Protein AF-G8YLH4-F1 (afdb_monomer_lite)

Foldseek 3Di:
DDPPPPPPPPPDDDPPPPPPPPPPPPPDPPDDDDDPDDDDDDPDDDPVVVVVVVVVVVVVVVVVVVVVVVVVVVVVVVVVVVVVVVVVVVVVVVVVVVVVVVVVVVVVVVVVVVVVVVVVVVVLLVVLPDPQDQQALLNQQCVVCVPPDHPVVSVVVVVVDDPVVSVVSRVVSVVLRVVLPVLQDDADDADDALLRQQCVVPPDPPVDDPVVSVVVSVVVVVPDDPVVSVVSHDDPVSRVVSVVSNVVNSVSSSVSCVVCVVSD

pLDDT: mean 86.16, std 19.49, range [37.03, 98.5]

Sequence (264 aa):
MLINRVINRVALPSPMVSVRFLSVSRQSLLGGSQLLAAVARGSKQSAADKKKAEEAKKKLKKLHSKLSKEKSALSQLKKKYAEASKKEKQKIKQLETKEKQKLLDAKKKAKQQESIAKKKEQELIKKATKPFRRLSAYNLFVKERLGDGGLADAASSWNALSTDEKNGYQQKADAFNAKALEIVTPKPKAPPSSYAKFIKEMYVNDGREFKDINKDLAAKWKVMSSDEKSKYEPSSAQRDEYKAKLKAWTDSRIKAFREHKDLF

Structure (mmCIF, N/CA/C/O backbone):
data_AF-G8YLH4-F1
#
_entry.id   AF-G8YLH4-F1
#
loop_
_atom_site.group_PDB
_atom_site.id
_atom_site.type_symbol
_atom_site.label_atom_id
_atom_site.label_alt_id
_atom_site.label_comp_id
_atom_site.label_asym_id
_atom_site.label_entity_id
_atom_site.label_seq_id
_atom_site.pdbx_PDB_ins_code
_atom_site.Cartn_x
_atom_site.Cartn_y
_atom_site.Cartn_z
_atom_site.occupancy
_atom_site.B_iso_or_equiv
_atom_site.auth_seq_id
_atom_site.auth_comp_id
_atom_site.auth_asym_id
_atom_site.auth_atom_id
_atom_site.pdbx_PDB_model_num
ATOM 1 N N . MET A 1 1 ? -5.976 -15.582 0.334 1.00 43.41 1 MET A N 1
ATOM 2 C CA . MET A 1 1 ? -7.109 -16.242 1.011 1.00 43.41 1 MET A CA 1
ATOM 3 C C . MET A 1 1 ? -8.040 -15.170 1.564 1.00 43.41 1 MET A C 1
ATOM 5 O O . MET A 1 1 ? -7.642 -14.443 2.460 1.00 43.41 1 MET A O 1
ATOM 9 N N . LEU A 1 2 ? -9.208 -14.978 0.944 1.00 39.62 2 LEU A N 1
ATOM 10 C CA . LEU A 1 2 ? -10.231 -14.013 1.366 1.00 39.62 2 LEU A CA 1
ATOM 11 C C . LEU A 1 2 ? -11.171 -14.729 2.335 1.00 39.62 2 LEU A C 1
ATOM 13 O O . LEU A 1 2 ? -11.994 -15.535 1.914 1.00 39.62 2 LEU A O 1
ATOM 17 N N . ILE A 1 3 ? -11.015 -14.472 3.631 1.00 50.56 3 ILE A N 1
ATOM 18 C CA . ILE A 1 3 ? -11.942 -14.981 4.639 1.00 50.56 3 ILE A CA 1
ATOM 19 C C . ILE A 1 3 ? -13.139 -14.027 4.657 1.00 50.56 3 ILE A C 1
ATOM 21 O O . ILE A 1 3 ? -13.113 -12.986 5.314 1.00 50.56 3 ILE A O 1
ATOM 25 N N . ASN A 1 4 ? -14.177 -14.385 3.900 1.00 43.19 4 ASN A N 1
ATOM 26 C CA . ASN A 1 4 ? -15.517 -13.821 4.030 1.00 43.19 4 ASN A CA 1
ATOM 27 C C . ASN A 1 4 ? -16.040 -14.140 5.436 1.00 43.19 4 ASN A C 1
ATOM 29 O O . ASN A 1 4 ? -16.616 -15.199 5.677 1.00 43.19 4 ASN A O 1
ATOM 33 N N . ARG A 1 5 ? -15.827 -13.231 6.393 1.00 55.28 5 ARG A N 1
ATOM 34 C CA . ARG A 1 5 ? -16.530 -13.282 7.677 1.00 55.28 5 ARG A CA 1
ATOM 35 C C . ARG A 1 5 ? -17.950 -12.779 7.465 1.00 55.28 5 ARG A C 1
ATOM 37 O O . ARG A 1 5 ? -18.225 -11.585 7.543 1.00 55.28 5 ARG A O 1
ATOM 44 N N . VAL A 1 6 ? -18.832 -13.733 7.189 1.00 54.09 6 VAL A N 1
ATOM 45 C CA . VAL A 1 6 ? -20.282 -13.616 7.328 1.00 54.09 6 VAL A CA 1
ATOM 46 C C . VAL A 1 6 ? -20.571 -13.213 8.773 1.00 54.09 6 VAL A C 1
ATOM 48 O O . VAL A 1 6 ? -20.445 -14.009 9.702 1.00 54.09 6 VAL A O 1
ATOM 51 N N . ILE A 1 7 ? -20.900 -11.939 8.980 1.00 49.44 7 ILE A N 1
ATOM 52 C CA . ILE A 1 7 ? -21.408 -11.449 10.258 1.00 49.44 7 ILE A CA 1
ATOM 53 C C . ILE A 1 7 ? -2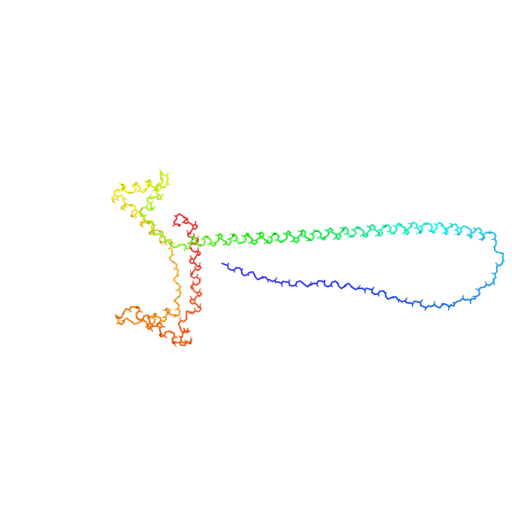2.883 -11.840 10.296 1.00 49.44 7 ILE A C 1
ATOM 55 O O . ILE A 1 7 ? -23.749 -11.080 9.864 1.00 49.44 7 ILE A O 1
ATOM 59 N N . ASN A 1 8 ? -23.160 -13.042 10.802 1.00 44.75 8 ASN A N 1
ATOM 60 C CA . ASN A 1 8 ? -24.494 -13.412 11.254 1.00 44.75 8 ASN A CA 1
ATOM 61 C C . ASN A 1 8 ? -24.874 -12.466 12.398 1.00 44.75 8 ASN A C 1
ATOM 63 O O . ASN A 1 8 ? -24.481 -12.653 13.550 1.00 44.75 8 ASN A O 1
ATOM 67 N N . ARG A 1 9 ? -25.617 -11.404 12.068 1.00 45.19 9 ARG A N 1
ATOM 68 C CA . ARG A 1 9 ? -26.359 -10.617 13.050 1.00 45.19 9 ARG A CA 1
ATOM 69 C C . ARG A 1 9 ? -27.496 -11.494 13.559 1.00 45.19 9 ARG A C 1
ATOM 71 O O . ARG A 1 9 ? -28.598 -11.461 13.027 1.00 45.19 9 ARG A O 1
ATOM 78 N N . VAL A 1 10 ? -27.208 -12.283 14.587 1.00 51.47 10 VAL A N 1
ATOM 79 C CA . VAL A 1 10 ? -28.242 -12.888 15.423 1.00 51.47 10 VAL A CA 1
ATOM 80 C C . VAL A 1 10 ? -28.950 -11.730 16.120 1.00 51.47 10 VAL A C 1
ATOM 82 O O . VAL A 1 10 ? -28.419 -11.123 17.050 1.00 51.47 10 VAL A O 1
ATOM 85 N N . ALA A 1 11 ? -30.112 -11.355 15.589 1.00 51.72 11 ALA A N 1
ATOM 86 C CA . ALA A 1 11 ? -31.035 -10.449 16.243 1.00 51.72 11 ALA A CA 1
ATOM 87 C C . ALA A 1 11 ? -31.534 -11.151 17.509 1.00 51.72 11 ALA A C 1
ATOM 89 O O . ALA A 1 11 ? -32.394 -12.025 17.451 1.00 51.72 11 ALA A O 1
ATOM 90 N N . LEU A 1 12 ? -30.930 -10.818 18.648 1.00 53.44 12 LEU A N 1
ATOM 91 C CA . LEU A 1 12 ? -31.438 -11.252 19.940 1.00 53.44 12 LEU A CA 1
ATOM 92 C C . LEU A 1 12 ? -32.805 -10.584 20.157 1.00 53.44 12 LEU A C 1
ATOM 94 O O . LEU A 1 12 ? -32.889 -9.355 20.062 1.00 53.44 12 LEU A O 1
ATOM 98 N N . PRO A 1 13 ? -33.871 -11.353 20.429 1.00 52.72 13 PRO A N 1
ATOM 99 C CA . PRO A 1 13 ? -35.160 -10.783 20.774 1.00 52.72 13 PRO A CA 1
ATOM 100 C C . PRO A 1 13 ? -35.029 -10.039 22.104 1.00 52.72 13 PRO A C 1
ATOM 102 O O . PRO A 1 13 ? -34.604 -10.598 23.116 1.00 52.72 13 PRO A O 1
ATOM 105 N N . SER A 1 14 ? -35.382 -8.756 22.090 1.00 54.72 14 SER A N 1
ATOM 106 C CA . SER A 1 14 ? -35.525 -7.945 23.293 1.00 54.72 14 SER A CA 1
ATOM 107 C C . SER A 1 14 ? -36.476 -8.646 24.268 1.00 54.72 14 SER A C 1
ATOM 109 O O . SER A 1 14 ? -37.623 -8.907 23.890 1.00 54.72 14 SER A O 1
ATOM 111 N N . PRO A 1 15 ? -36.077 -8.919 25.522 1.00 53.31 15 PRO A N 1
ATOM 112 C CA . PRO A 1 15 ? -37.034 -9.321 26.533 1.00 53.31 15 PRO A CA 1
ATOM 113 C C . PRO A 1 15 ? -37.903 -8.101 26.849 1.00 53.31 15 PRO A C 1
ATOM 115 O O . PRO A 1 15 ? -37.514 -7.214 27.610 1.00 53.31 15 PRO A O 1
ATOM 118 N N . MET A 1 16 ? -39.088 -8.033 26.236 1.00 50.38 16 MET A N 1
ATOM 119 C CA . MET A 1 16 ? -40.172 -7.201 26.744 1.00 50.38 16 MET A CA 1
ATOM 120 C C . MET A 1 16 ? -40.561 -7.766 28.108 1.00 50.38 16 MET A C 1
ATOM 122 O O . MET A 1 16 ? -41.407 -8.651 28.220 1.00 50.38 16 MET A O 1
ATOM 126 N N . VAL A 1 17 ? -39.919 -7.267 29.162 1.00 49.25 17 VAL A N 1
ATOM 127 C CA . VAL A 1 17 ? -40.407 -7.437 30.526 1.00 49.25 17 VAL A CA 1
ATOM 128 C C . VAL A 1 17 ? -41.679 -6.606 30.615 1.00 49.25 17 VAL A C 1
ATOM 130 O O . VAL A 1 17 ? -41.666 -5.415 30.918 1.00 49.25 17 VAL A O 1
ATOM 133 N N . SER A 1 18 ? -42.787 -7.245 30.249 1.00 47.25 18 SER A N 1
ATOM 134 C CA . SER A 1 18 ? -44.132 -6.743 30.452 1.00 47.25 18 SER A CA 1
ATOM 135 C C . SER A 1 18 ? -44.345 -6.663 31.961 1.00 47.25 18 SER A C 1
ATOM 137 O O . SER A 1 18 ? -44.669 -7.650 32.622 1.00 47.25 18 SER A O 1
ATOM 139 N N . VAL A 1 19 ? -44.076 -5.487 32.531 1.00 49.09 19 VAL A N 1
ATOM 140 C CA . VAL A 1 19 ? -44.476 -5.150 33.895 1.00 49.09 19 VAL A CA 1
ATOM 141 C C . VAL A 1 19 ? -45.998 -5.094 33.872 1.00 49.09 19 VAL A C 1
ATOM 143 O O . VAL A 1 19 ? -46.597 -4.054 33.606 1.00 49.09 19 VAL A O 1
ATOM 146 N N . ARG A 1 20 ? -46.634 -6.249 34.096 1.00 47.50 20 ARG A N 1
ATOM 147 C CA . ARG A 1 20 ? -48.049 -6.320 34.443 1.00 47.50 20 ARG A CA 1
ATOM 148 C C . ARG A 1 20 ? -48.207 -5.539 35.741 1.00 47.50 20 ARG A C 1
ATOM 150 O O . ARG A 1 20 ? -47.952 -6.056 36.826 1.00 47.50 20 ARG A O 1
ATOM 157 N N . PHE A 1 21 ? -48.596 -4.274 35.619 1.00 43.50 21 PHE A N 1
ATOM 158 C CA . PHE A 1 21 ? -49.241 -3.554 36.700 1.00 43.50 21 PHE A CA 1
ATOM 159 C C . PHE A 1 21 ? -50.476 -4.374 37.063 1.00 43.50 21 PHE A C 1
ATOM 161 O O . PHE A 1 21 ? -51.486 -4.345 36.361 1.00 43.50 21 PHE A O 1
ATOM 168 N N . LEU A 1 22 ? -50.375 -5.149 38.142 1.00 44.84 22 LEU A N 1
ATOM 169 C CA . LEU A 1 22 ? -51.539 -5.594 38.888 1.00 44.84 22 LEU A CA 1
ATOM 170 C C . LEU A 1 22 ? -52.217 -4.319 39.389 1.00 44.84 22 LEU A C 1
ATOM 172 O O . LEU A 1 22 ? -51.880 -3.768 40.435 1.00 44.84 22 LEU A O 1
ATOM 176 N N . SER A 1 23 ? -53.119 -3.815 38.551 1.00 47.31 23 SER A N 1
ATOM 177 C CA . SER A 1 23 ? -54.212 -2.936 38.919 1.00 47.31 23 SER A CA 1
ATOM 178 C C . SER A 1 23 ? -54.966 -3.642 40.040 1.00 47.31 23 SER A C 1
ATOM 180 O O . SER A 1 23 ? -55.822 -4.496 39.808 1.00 47.31 23 SER A O 1
ATOM 182 N N . VAL A 1 24 ? -54.574 -3.357 41.281 1.00 48.03 24 VAL A N 1
ATOM 183 C CA . VAL A 1 24 ? -55.391 -3.680 42.443 1.00 48.03 24 VAL A CA 1
ATOM 184 C C . VAL A 1 24 ? -56.575 -2.735 42.357 1.00 48.03 24 VAL A C 1
ATOM 186 O O . VAL A 1 24 ? -56.518 -1.576 42.769 1.00 48.03 24 VAL A O 1
ATOM 189 N N . SER A 1 25 ? -57.618 -3.247 41.712 1.00 49.03 25 SER A N 1
ATOM 190 C CA . SER A 1 25 ? -58.948 -2.674 41.673 1.00 49.03 25 SER A CA 1
ATOM 191 C C . SER A 1 25 ? -59.345 -2.289 43.097 1.00 49.03 25 SER A C 1
ATOM 193 O O . SER A 1 25 ? -59.435 -3.137 43.987 1.00 49.03 25 SER A O 1
ATOM 195 N N . ARG A 1 26 ? -59.532 -0.986 43.328 1.00 47.44 26 ARG A N 1
ATOM 196 C CA . ARG A 1 26 ? -60.207 -0.474 44.520 1.00 47.44 26 ARG A CA 1
ATOM 197 C C . ARG A 1 26 ? -61.665 -0.915 44.427 1.00 47.44 26 ARG A C 1
ATOM 199 O O . ARG A 1 26 ? -62.500 -0.175 43.920 1.00 47.44 26 ARG A O 1
ATOM 206 N N . GLN A 1 27 ? -61.970 -2.113 44.916 1.00 48.59 27 GLN A N 1
ATOM 207 C CA . GLN A 1 27 ? -63.337 -2.445 45.293 1.00 48.59 27 GLN A CA 1
ATOM 208 C C . GLN A 1 27 ? -63.722 -1.560 46.479 1.00 48.59 27 GLN A C 1
ATOM 210 O O . GLN A 1 27 ? -63.260 -1.730 47.607 1.00 48.59 27 GLN A O 1
ATOM 215 N N . SER A 1 28 ? -64.549 -0.564 46.180 1.00 49.75 28 SER A N 1
ATOM 216 C CA . SER A 1 28 ? -65.378 0.142 47.140 1.00 49.75 28 SER A CA 1
ATOM 217 C C . SER A 1 28 ? -66.351 -0.851 47.778 1.00 49.75 28 SER A C 1
ATOM 219 O O . SER A 1 28 ? -67.335 -1.243 47.154 1.00 49.75 28 SER A O 1
ATOM 221 N N . LEU A 1 29 ? -66.107 -1.240 49.027 1.00 44.66 29 LEU A N 1
ATOM 222 C CA . LEU A 1 29 ? -67.142 -1.829 49.874 1.00 44.66 29 LEU A CA 1
ATOM 223 C C . LEU A 1 29 ? -67.912 -0.692 50.549 1.00 44.66 29 LEU A C 1
ATOM 225 O O . LEU A 1 29 ? -67.633 -0.290 51.675 1.00 44.66 29 LEU A O 1
ATOM 229 N N . LEU A 1 30 ? -68.873 -0.160 49.796 1.00 47.94 30 LEU A N 1
ATOM 230 C CA . LEU A 1 30 ? -70.114 0.372 50.343 1.00 47.94 30 LEU A CA 1
ATOM 231 C C . LEU A 1 30 ? -70.949 -0.837 50.790 1.00 47.94 30 LEU A C 1
ATOM 233 O O . LEU A 1 30 ? -71.532 -1.535 49.970 1.00 47.94 30 LEU A O 1
ATOM 237 N N . GLY A 1 31 ? -70.967 -1.095 52.092 1.00 41.41 31 GLY A N 1
ATOM 238 C CA . GLY A 1 31 ? -71.942 -1.947 52.772 1.00 41.41 31 GLY A CA 1
ATOM 239 C C . GLY A 1 31 ? -72.118 -1.345 54.160 1.00 41.41 31 GLY A C 1
ATOM 240 O O . GLY A 1 31 ? -71.185 -1.352 54.954 1.00 41.41 31 GLY A O 1
ATOM 241 N N . GLY A 1 32 ? -73.171 -0.557 54.375 1.00 40.41 32 GLY A N 1
ATOM 242 C CA . GLY A 1 32 ? -74.394 -1.084 54.983 1.00 40.41 32 GLY A CA 1
ATOM 243 C C . GLY A 1 32 ? -74.123 -1.295 56.472 1.00 40.41 32 GLY A C 1
ATOM 244 O O . GLY A 1 32 ? -73.629 -2.336 56.873 1.00 40.41 32 GLY A O 1
ATOM 245 N N . SER A 1 33 ? -74.234 -0.270 57.321 1.00 50.06 33 SER A N 1
ATOM 246 C CA . SER A 1 33 ? -75.518 0.139 57.909 1.00 50.06 33 SER A CA 1
ATOM 247 C C . SER A 1 33 ? -76.473 -1.045 58.031 1.00 50.06 33 SER A C 1
ATOM 249 O O . SER A 1 33 ? -77.226 -1.309 57.101 1.00 50.06 33 SER A O 1
ATOM 251 N N . GLN A 1 34 ? -76.359 -1.785 59.134 1.00 44.84 34 GLN A N 1
ATOM 252 C CA . GLN A 1 34 ? -77.456 -2.381 59.901 1.00 44.84 34 GLN A CA 1
ATOM 253 C C . GLN A 1 34 ? -76.869 -3.352 60.929 1.00 44.84 34 GLN A C 1
ATOM 255 O O . GLN A 1 34 ? -76.286 -4.367 60.572 1.00 44.84 34 GLN A O 1
ATOM 260 N N . LEU A 1 35 ? -77.003 -3.003 62.209 1.00 41.50 35 LEU A N 1
ATOM 261 C CA . LEU A 1 35 ? -77.561 -3.864 63.261 1.00 41.50 35 LEU A CA 1
ATOM 262 C C . LEU A 1 35 ? -77.495 -3.096 64.586 1.00 41.50 35 LEU A C 1
ATOM 264 O O . LEU A 1 35 ? -76.664 -3.312 65.464 1.00 41.50 35 LEU A O 1
ATOM 268 N N . LEU A 1 36 ? -78.406 -2.129 64.666 1.00 41.22 36 LEU A N 1
ATOM 269 C CA . LEU A 1 36 ? -79.028 -1.682 65.901 1.00 41.22 36 LEU A CA 1
ATOM 270 C C . LEU A 1 36 ? -80.040 -2.772 66.264 1.00 41.22 36 LEU A C 1
ATOM 272 O O . LEU A 1 36 ? -81.004 -2.940 65.525 1.00 41.22 36 LEU A O 1
ATOM 276 N N . ALA A 1 37 ? -79.791 -3.526 67.333 1.00 40.88 37 ALA A N 1
ATOM 277 C CA . ALA A 1 37 ? -80.793 -4.056 68.265 1.00 40.88 37 ALA A CA 1
ATOM 278 C C . ALA A 1 37 ? -80.239 -5.257 69.041 1.00 40.88 37 ALA A C 1
ATOM 280 O O . ALA A 1 37 ? -79.573 -6.119 68.480 1.00 40.88 37 ALA A O 1
ATOM 281 N N . ALA A 1 38 ? -80.662 -5.327 70.307 1.00 37.03 38 ALA A N 1
ATOM 282 C CA . ALA A 1 38 ? -80.505 -6.436 71.246 1.00 37.03 38 ALA A CA 1
ATOM 283 C C . ALA A 1 38 ? -79.099 -6.492 71.899 1.00 37.03 38 ALA A C 1
ATOM 285 O O . ALA A 1 38 ? -78.083 -6.522 71.230 1.00 37.03 38 ALA A O 1
ATOM 286 N N . VAL A 1 39 ? -78.912 -6.484 73.219 1.00 43.69 39 VAL A N 1
ATOM 287 C CA . VAL A 1 39 ? -79.771 -6.922 74.317 1.00 43.69 39 VAL A CA 1
ATOM 288 C C . VAL A 1 39 ? -79.389 -6.131 75.572 1.00 43.69 39 VAL A C 1
ATOM 290 O O . VAL A 1 39 ? -78.261 -6.199 76.055 1.00 43.69 39 VAL A O 1
ATOM 293 N N . ALA A 1 40 ? -80.366 -5.419 76.131 1.00 45.59 40 ALA A N 1
ATOM 294 C CA . ALA A 1 40 ? -80.397 -5.074 77.541 1.00 45.59 40 ALA A CA 1
ATOM 295 C C . ALA A 1 40 ? -80.596 -6.365 78.347 1.00 45.59 40 ALA A C 1
ATOM 297 O O . ALA A 1 40 ? -81.604 -7.047 78.148 1.00 45.59 40 ALA A O 1
ATOM 298 N N . ARG A 1 41 ? -79.630 -6.717 79.204 1.00 37.59 41 ARG A N 1
ATOM 299 C CA . ARG A 1 41 ? -79.766 -7.605 80.378 1.00 37.59 41 ARG A CA 1
ATOM 300 C C . ARG A 1 41 ? -78.386 -7.809 81.019 1.00 37.59 41 ARG A C 1
ATOM 302 O O . ARG A 1 41 ? -77.436 -8.122 80.315 1.00 37.59 41 ARG A O 1
ATOM 309 N N . GLY A 1 42 ? -78.282 -7.664 82.343 1.00 40.00 42 GLY A N 1
ATOM 310 C CA . GLY A 1 42 ? -77.103 -8.123 83.096 1.00 40.00 42 GLY A CA 1
ATOM 311 C C . GLY A 1 42 ? -76.424 -7.098 84.005 1.00 40.00 42 GLY A C 1
ATOM 312 O O . GLY A 1 42 ? -75.202 -7.015 84.050 1.00 40.00 42 GLY A O 1
ATOM 313 N N . SER A 1 43 ? -77.202 -6.320 84.756 1.00 42.44 43 SER A N 1
ATOM 314 C CA . SER A 1 43 ? -76.731 -5.663 85.976 1.00 42.44 43 SER A CA 1
ATOM 315 C C . SER A 1 43 ? -76.215 -6.705 86.979 1.00 42.44 43 SER A C 1
ATOM 317 O O . SER A 1 43 ? -76.914 -7.683 87.241 1.00 42.44 43 SER A O 1
ATOM 319 N N . LYS A 1 44 ? -75.063 -6.413 87.600 1.00 44.56 44 LYS A N 1
ATOM 320 C CA . LYS A 1 44 ? -74.366 -7.179 88.658 1.00 44.56 44 LYS A CA 1
ATOM 321 C C . LYS A 1 44 ? -73.417 -8.288 88.173 1.00 44.56 44 LYS A C 1
ATOM 323 O O . LYS A 1 44 ? -73.438 -9.402 88.680 1.00 44.56 44 LYS A O 1
ATOM 328 N N . GLN A 1 45 ? -72.480 -7.933 87.294 1.00 40.94 45 GLN A N 1
ATOM 329 C CA . GLN A 1 45 ? -71.164 -8.577 87.248 1.00 40.94 45 GLN A CA 1
ATOM 330 C C . GLN A 1 45 ? -70.107 -7.649 87.878 1.00 40.94 45 GLN A C 1
ATOM 332 O O . GLN A 1 45 ? -69.794 -6.565 87.398 1.00 40.94 45 GLN A O 1
ATOM 337 N N . SER A 1 46 ? -69.731 -8.079 89.082 1.00 47.50 46 SER A N 1
ATOM 338 C CA . SER A 1 46 ? -68.553 -7.858 89.924 1.00 47.50 46 SER A CA 1
ATOM 339 C C . SER A 1 46 ? -67.583 -6.686 89.668 1.00 47.50 46 SER A C 1
ATOM 341 O O . SER A 1 46 ? -67.133 -6.394 88.564 1.00 47.50 46 SER A O 1
ATOM 343 N N . ALA A 1 47 ? -67.083 -6.113 90.768 1.00 51.59 47 ALA A N 1
ATOM 344 C CA . ALA A 1 47 ? -65.896 -5.252 90.805 1.00 51.59 47 ALA A CA 1
ATOM 345 C C . ALA A 1 47 ? -64.644 -5.860 90.116 1.00 51.59 47 ALA A C 1
ATOM 347 O O . ALA A 1 47 ? -63.698 -5.127 89.815 1.00 51.59 47 ALA A O 1
ATOM 348 N N . ALA A 1 48 ? -64.643 -7.165 89.803 1.00 53.41 48 ALA A N 1
ATOM 349 C CA . ALA A 1 48 ? -63.602 -7.811 89.011 1.00 53.41 48 ALA A CA 1
ATOM 350 C C . ALA A 1 48 ? -63.587 -7.342 87.542 1.00 53.41 48 ALA A C 1
ATOM 352 O O . ALA A 1 48 ? -62.507 -7.245 86.962 1.00 53.41 48 ALA A O 1
ATOM 353 N N . ASP A 1 49 ? -64.723 -6.953 86.951 1.00 55.88 49 ASP A N 1
ATOM 354 C CA . ASP A 1 49 ? -64.779 -6.509 85.548 1.00 55.88 49 ASP A CA 1
ATOM 355 C C . ASP A 1 49 ? -64.321 -5.057 85.365 1.00 55.88 49 ASP A C 1
ATOM 357 O O . ASP A 1 49 ? -63.670 -4.730 84.372 1.00 55.88 49 ASP A O 1
ATOM 361 N N . LYS A 1 50 ? -64.516 -4.194 86.375 1.00 64.38 50 LYS A N 1
ATOM 362 C CA . LYS A 1 50 ? -63.873 -2.866 86.416 1.00 64.38 50 LYS A CA 1
ATOM 363 C C . LYS A 1 50 ? -62.351 -2.984 86.529 1.00 64.38 50 LYS A C 1
ATOM 365 O O . LYS A 1 50 ? -61.638 -2.256 85.840 1.00 64.38 50 LYS A O 1
ATOM 370 N N . LYS A 1 51 ? -61.851 -3.929 87.337 1.00 66.19 51 LYS A N 1
ATOM 371 C CA . LYS A 1 51 ? -60.411 -4.204 87.477 1.00 66.19 51 LYS A CA 1
ATOM 372 C C . LYS A 1 51 ? -59.818 -4.772 86.176 1.00 66.19 51 LYS A C 1
ATOM 374 O O . LYS A 1 51 ? -58.785 -4.286 85.718 1.00 66.19 51 LYS A O 1
ATOM 379 N N . LYS A 1 52 ? -60.524 -5.696 85.507 1.00 74.50 52 LYS A N 1
ATOM 380 C CA . LYS A 1 52 ? -60.167 -6.205 84.167 1.00 74.50 52 LYS A CA 1
ATOM 381 C C . LYS A 1 52 ? -60.198 -5.114 83.089 1.00 74.50 52 LYS A C 1
ATOM 383 O O . LYS A 1 52 ? -59.311 -5.088 82.239 1.00 74.50 52 LYS A O 1
ATOM 388 N N . ALA A 1 53 ? -61.156 -4.185 83.127 1.00 74.94 53 ALA A N 1
ATOM 389 C CA . ALA A 1 53 ? -61.224 -3.058 82.192 1.00 74.94 53 ALA A CA 1
ATOM 390 C C . ALA A 1 53 ? -60.076 -2.048 82.395 1.00 74.94 53 ALA A C 1
ATOM 392 O O . ALA A 1 53 ? -59.540 -1.507 81.427 1.00 74.94 53 ALA A O 1
ATOM 393 N N . GLU A 1 54 ? -59.658 -1.808 83.639 1.00 76.38 54 GLU A N 1
ATOM 394 C CA . GLU A 1 54 ? -58.495 -0.977 83.984 1.00 76.38 54 GLU A CA 1
ATOM 395 C C . GLU A 1 54 ? -57.174 -1.613 83.513 1.00 76.38 54 GLU A C 1
ATOM 397 O O . GLU A 1 54 ? -56.342 -0.949 82.886 1.00 76.38 54 GLU A O 1
ATOM 402 N N . GLU A 1 55 ? -57.004 -2.921 83.727 1.00 78.88 55 GLU A N 1
ATOM 403 C CA . GLU A 1 55 ? -55.875 -3.683 83.184 1.00 78.88 55 GLU A CA 1
ATOM 404 C C . GLU A 1 55 ? -55.880 -3.719 81.654 1.00 78.88 55 GLU A C 1
ATOM 406 O O . GLU A 1 55 ? -54.825 -3.558 81.035 1.00 78.88 55 GLU A O 1
ATOM 411 N N . ALA A 1 56 ? -57.049 -3.869 81.025 1.00 82.38 56 ALA A N 1
ATOM 412 C CA . ALA A 1 56 ? -57.199 -3.802 79.576 1.00 82.38 56 ALA A CA 1
ATOM 413 C C . ALA A 1 56 ? -56.797 -2.421 79.036 1.00 82.38 56 ALA A C 1
ATOM 415 O O . ALA A 1 56 ? -56.039 -2.344 78.072 1.00 82.38 56 ALA A O 1
ATOM 416 N N . LYS A 1 57 ? -57.190 -1.324 79.700 1.00 84.25 57 LYS A N 1
ATOM 417 C CA . LYS A 1 57 ? -56.752 0.041 79.351 1.00 84.25 57 LYS A CA 1
ATOM 418 C C . LYS A 1 57 ? -55.238 0.220 79.503 1.00 84.25 57 LYS A C 1
ATOM 420 O O . LYS A 1 57 ? -54.603 0.816 78.632 1.00 84.25 57 LYS A O 1
ATOM 425 N N . LYS A 1 58 ? -54.631 -0.318 80.569 1.00 85.06 58 LYS A N 1
ATOM 426 C CA . LYS A 1 58 ? -53.167 -0.298 80.767 1.00 85.06 58 LYS A CA 1
ATOM 427 C C . LYS A 1 58 ? -52.437 -1.114 79.691 1.00 85.06 58 LYS A C 1
ATOM 429 O O . LYS A 1 58 ? -51.438 -0.640 79.145 1.00 85.06 58 LYS A O 1
ATOM 434 N N . LYS A 1 59 ? -52.945 -2.298 79.330 1.00 88.81 59 LYS A N 1
ATOM 435 C CA . LYS A 1 59 ? -52.432 -3.125 78.221 1.00 88.81 59 LYS A CA 1
ATOM 436 C C . LYS A 1 59 ? -52.564 -2.404 76.875 1.00 88.81 59 LYS A C 1
ATOM 438 O O . LYS A 1 59 ? -51.601 -2.373 76.115 1.00 88.81 59 LYS A O 1
ATOM 443 N N . LEU A 1 60 ? -53.691 -1.742 76.621 1.00 85.62 60 LEU A N 1
ATOM 444 C CA . LEU A 1 60 ? -53.953 -0.997 75.389 1.00 85.62 60 LEU A CA 1
ATOM 445 C C . LEU A 1 60 ? -53.033 0.226 75.243 1.00 85.62 60 LEU A C 1
ATOM 447 O O . LEU A 1 60 ? -52.462 0.436 74.176 1.00 85.62 60 LEU A O 1
ATOM 451 N N . LYS A 1 61 ? -52.774 0.972 76.328 1.00 88.12 61 LYS A N 1
ATOM 452 C CA . LYS A 1 61 ? -51.762 2.048 76.336 1.00 88.12 61 LYS A CA 1
ATOM 453 C C . LYS A 1 61 ? -50.349 1.521 76.044 1.00 88.12 61 LYS A C 1
ATOM 455 O O . LYS A 1 61 ? -49.617 2.142 75.274 1.00 88.12 61 LYS A O 1
ATOM 460 N N . LYS A 1 62 ? -49.967 0.365 76.610 1.00 91.75 62 LYS A N 1
ATOM 461 C CA . LYS A 1 62 ? -48.682 -0.299 76.308 1.00 91.75 62 LYS A CA 1
ATOM 462 C C . LYS A 1 62 ? -48.596 -0.764 74.848 1.00 91.75 62 LYS A C 1
ATOM 464 O O . LYS A 1 62 ? -47.535 -0.652 74.243 1.00 91.75 62 LYS A O 1
ATOM 469 N N . LEU A 1 63 ? -49.688 -1.263 74.271 1.00 91.25 63 LEU A N 1
ATOM 470 C CA . LEU A 1 63 ? -49.743 -1.640 72.856 1.00 91.25 63 LEU A CA 1
ATOM 471 C C . LEU A 1 63 ? -49.635 -0.417 71.941 1.00 91.25 63 LEU A C 1
ATOM 473 O O . LEU A 1 63 ? -48.855 -0.445 70.996 1.00 91.25 63 LEU A O 1
ATOM 477 N N . HIS A 1 64 ? -50.322 0.685 72.252 1.00 88.94 64 HIS A N 1
ATOM 478 C CA . HIS A 1 64 ? -50.202 1.930 71.487 1.00 88.94 64 HIS A CA 1
ATOM 479 C C . HIS A 1 64 ? -48.786 2.512 71.512 1.00 88.94 64 HIS A C 1
ATOM 481 O O . HIS A 1 64 ? -48.297 2.969 70.478 1.00 88.94 64 HIS A O 1
ATOM 487 N N . SER A 1 65 ? -48.102 2.484 72.662 1.00 90.75 65 SER A N 1
ATOM 488 C CA . SER A 1 65 ? -46.723 2.975 72.745 1.00 90.75 65 SER A CA 1
ATOM 489 C C . SER A 1 65 ? -45.741 2.075 71.988 1.00 90.75 65 SER A C 1
ATOM 491 O O . SER A 1 65 ? -44.856 2.597 71.309 1.00 90.75 65 SER A O 1
ATOM 493 N N . LYS A 1 66 ? -45.924 0.745 72.021 1.00 94.38 66 LYS A N 1
ATOM 494 C CA . LYS A 1 66 ? -45.175 -0.200 71.172 1.00 94.38 66 LYS A CA 1
ATOM 495 C C . LYS A 1 66 ? -45.422 0.056 69.684 1.00 94.38 66 LYS A C 1
ATOM 497 O O . LYS A 1 66 ? -44.468 0.252 68.942 1.00 94.38 66 LYS A O 1
ATOM 502 N N . LEU A 1 67 ? -46.682 0.176 69.276 1.00 93.75 67 LEU A N 1
ATOM 503 C CA . LEU A 1 67 ? -47.080 0.412 67.887 1.00 93.75 67 LEU A CA 1
ATOM 504 C C . LEU A 1 67 ? -46.575 1.767 67.361 1.00 93.75 67 LEU A C 1
ATOM 506 O O . LEU A 1 67 ? -46.195 1.882 66.198 1.00 93.75 67 LEU A O 1
ATOM 510 N N . SER A 1 68 ? -46.512 2.795 68.212 1.00 91.88 68 SER A N 1
ATOM 511 C CA . SER A 1 68 ? -45.889 4.083 67.875 1.00 91.88 68 SER A CA 1
ATOM 512 C C . SER A 1 68 ? -44.377 3.949 67.635 1.00 91.88 68 SER A C 1
ATOM 514 O O . SER A 1 68 ? -43.868 4.435 66.622 1.00 91.88 68 SER A O 1
ATOM 516 N N . LYS A 1 69 ? -43.665 3.224 68.513 1.00 95.12 69 LYS A N 1
ATOM 517 C CA . LYS A 1 69 ? -42.228 2.927 68.349 1.00 95.12 69 LYS A CA 1
ATOM 518 C C . LYS A 1 69 ? -41.948 2.089 67.098 1.00 95.12 69 LYS A C 1
ATOM 520 O O . LYS A 1 69 ? -40.995 2.360 66.377 1.00 95.12 69 LYS A O 1
ATOM 525 N N . GLU A 1 70 ? -42.788 1.105 66.800 1.00 95.00 70 GLU A N 1
ATOM 526 C CA . GLU A 1 70 ? -42.672 0.291 65.586 1.00 95.00 70 GLU A CA 1
ATOM 527 C C . GLU A 1 70 ? -42.908 1.123 64.322 1.00 95.00 70 GLU A C 1
ATOM 529 O O . GLU A 1 70 ? -42.153 1.012 63.357 1.00 95.00 70 GLU A O 1
ATOM 534 N N . LYS A 1 71 ? -43.899 2.023 64.328 1.00 94.94 71 LYS A N 1
ATOM 535 C CA . LYS A 1 71 ? -44.148 2.939 63.205 1.00 94.94 71 LYS A CA 1
ATOM 536 C C . LYS A 1 71 ? -42.967 3.874 62.944 1.00 94.94 71 LYS A C 1
ATOM 538 O O . LYS A 1 71 ? -42.615 4.089 61.780 1.00 94.94 71 LYS A O 1
ATOM 543 N N . SER A 1 72 ? -42.344 4.423 63.988 1.00 94.00 72 SER A N 1
ATOM 544 C CA . SER A 1 72 ? -41.170 5.288 63.823 1.00 94.00 72 SER A CA 1
ATOM 545 C C . SER A 1 72 ? -39.949 4.501 63.334 1.00 94.00 72 SER A C 1
ATOM 547 O O . SER A 1 72 ? -39.280 4.958 62.404 1.00 94.00 72 SER A O 1
ATOM 549 N N . ALA A 1 73 ? -39.716 3.289 63.849 1.00 95.69 73 ALA A N 1
ATOM 550 C CA . ALA A 1 73 ? -38.662 2.391 63.371 1.00 95.69 73 ALA A CA 1
ATOM 551 C C . ALA A 1 73 ? -38.857 1.994 61.896 1.00 95.69 73 ALA A C 1
ATOM 553 O O . ALA A 1 73 ? -37.921 2.064 61.099 1.00 95.69 73 ALA A O 1
ATOM 554 N N . LEU A 1 74 ? -40.086 1.657 61.495 1.00 94.81 74 LEU A N 1
ATOM 555 C CA . LEU A 1 74 ? -40.428 1.310 60.114 1.00 94.81 74 LEU A CA 1
ATOM 556 C C . LEU A 1 74 ? -40.236 2.509 59.171 1.00 94.81 74 LEU A C 1
ATOM 558 O O . LEU A 1 74 ? -39.706 2.357 58.071 1.00 94.81 74 LEU A O 1
ATOM 562 N N . SER A 1 75 ? -40.596 3.720 59.609 1.00 94.94 75 SER A N 1
ATOM 563 C CA . SER A 1 75 ? -40.329 4.959 58.864 1.00 94.94 75 SER A CA 1
ATOM 564 C C . SER A 1 75 ? -38.827 5.201 58.668 1.00 94.94 75 SER A C 1
ATOM 566 O O . SER A 1 75 ? -38.383 5.482 57.552 1.00 94.94 75 SER A O 1
ATOM 568 N N . GLN A 1 76 ? -38.020 5.021 59.720 1.00 96.38 76 GLN A N 1
ATOM 569 C CA . GLN A 1 76 ? -36.561 5.131 59.629 1.00 96.38 76 GLN A CA 1
ATOM 570 C C . GLN A 1 76 ? -35.961 4.074 58.691 1.00 96.38 76 GLN A C 1
ATOM 572 O O . GLN A 1 76 ? -35.116 4.411 57.861 1.00 96.38 76 GLN A O 1
ATOM 577 N N . LEU A 1 77 ? -36.421 2.821 58.763 1.00 96.00 77 LEU A N 1
ATOM 578 C CA . LEU A 1 77 ? -35.994 1.748 57.861 1.00 96.00 77 LEU A CA 1
ATOM 579 C C . LEU A 1 77 ? -36.337 2.058 56.401 1.00 96.00 77 LEU A C 1
ATOM 581 O O . LEU A 1 77 ? -35.482 1.907 55.531 1.00 96.00 77 LEU A O 1
ATOM 585 N N . LYS A 1 78 ? -37.5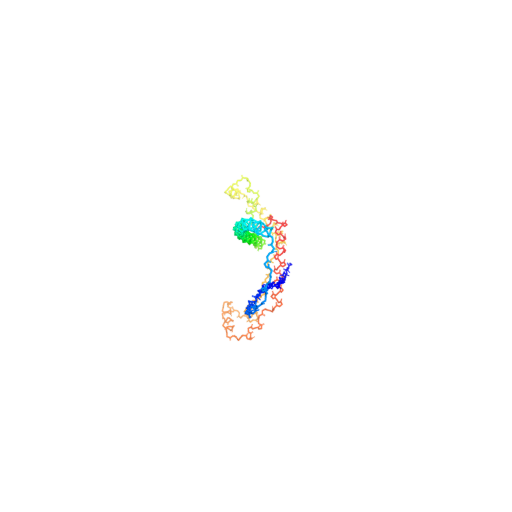43 2.570 56.127 1.00 96.50 78 LYS A N 1
ATOM 586 C CA . LYS A 1 78 ? -37.943 2.998 54.776 1.00 96.50 78 LYS A CA 1
ATOM 587 C C . LYS A 1 78 ? -37.050 4.113 54.234 1.00 96.50 78 LYS A C 1
ATOM 589 O O . LYS A 1 78 ? -36.649 4.047 53.074 1.00 96.50 78 LYS A O 1
ATOM 594 N N . LYS A 1 79 ? -36.705 5.111 55.058 1.00 96.62 79 LYS A N 1
ATOM 595 C CA . LYS A 1 79 ? -35.778 6.189 54.665 1.00 96.62 79 LYS A CA 1
ATOM 596 C C . LYS A 1 79 ? -34.384 5.642 54.350 1.00 96.62 79 LYS A C 1
ATOM 598 O O . LYS A 1 79 ? -33.868 5.907 53.267 1.00 96.62 79 LYS A O 1
ATOM 603 N N . LYS A 1 80 ? -33.827 4.804 55.233 1.00 97.25 80 LYS A N 1
ATOM 604 C CA . LYS A 1 80 ? -32.523 4.152 55.020 1.00 97.25 80 LYS A CA 1
ATOM 605 C C . LYS A 1 80 ? -32.505 3.300 53.749 1.00 97.25 80 LYS A C 1
ATOM 607 O O . LYS A 1 80 ? -31.557 3.387 52.975 1.00 97.25 80 LYS A O 1
ATOM 612 N N . TYR A 1 81 ? -33.562 2.529 53.496 1.00 96.81 81 TYR A N 1
ATOM 613 C CA . TYR A 1 81 ? -33.689 1.723 52.281 1.00 96.81 81 TYR A CA 1
ATOM 614 C C . TYR A 1 81 ? -33.778 2.591 51.016 1.00 96.81 81 TYR A C 1
ATOM 616 O O . TYR A 1 81 ? -33.103 2.316 50.025 1.00 96.81 81 TYR A O 1
ATOM 624 N N . ALA A 1 82 ? -34.553 3.679 51.049 1.00 96.50 82 ALA A N 1
ATOM 625 C CA . ALA A 1 82 ? -34.657 4.603 49.922 1.00 96.50 82 ALA A CA 1
ATOM 626 C C . ALA A 1 82 ? -33.316 5.291 49.610 1.00 96.50 82 ALA A C 1
ATOM 628 O O . ALA A 1 82 ? -32.947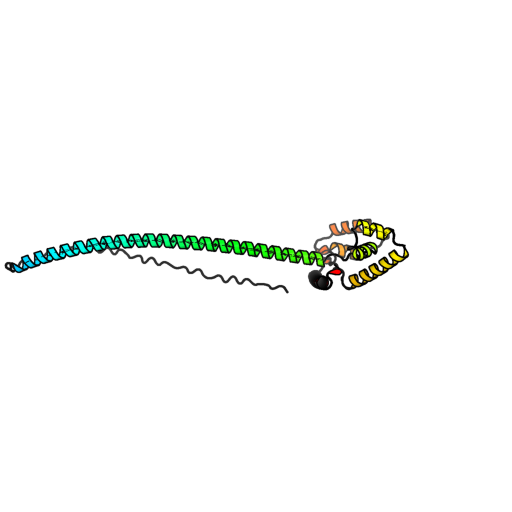 5.429 48.443 1.00 96.50 82 ALA A O 1
ATOM 629 N N . GLU A 1 83 ? -32.565 5.700 50.633 1.00 96.88 83 GLU A N 1
ATOM 630 C CA . GLU A 1 83 ? -31.222 6.265 50.473 1.00 96.88 83 GLU A CA 1
ATOM 631 C C . GLU A 1 83 ? -30.221 5.235 49.944 1.00 96.88 83 GLU A C 1
ATOM 633 O O . GLU A 1 83 ? -29.460 5.541 49.023 1.00 96.88 83 GLU A O 1
ATOM 638 N N . ALA A 1 84 ? -30.247 4.008 50.472 1.00 96.56 84 ALA A N 1
ATOM 639 C CA . ALA A 1 84 ? -29.413 2.910 49.992 1.00 96.56 84 ALA A CA 1
ATOM 640 C C . ALA A 1 84 ? -29.693 2.597 48.514 1.00 96.56 84 ALA A C 1
ATOM 642 O O . ALA A 1 84 ? -28.757 2.572 47.715 1.00 96.56 84 ALA A O 1
ATOM 643 N N . SER A 1 85 ? -30.967 2.488 48.116 1.00 95.31 85 SER A N 1
ATOM 644 C CA . SER A 1 85 ? -31.350 2.256 46.716 1.00 95.31 85 SER A CA 1
ATOM 645 C C . SER A 1 85 ? -30.922 3.408 45.796 1.00 95.31 85 SER A C 1
ATOM 647 O O . SER A 1 85 ? -30.462 3.171 44.679 1.00 95.31 85 SER A O 1
ATOM 649 N N . LYS A 1 86 ? -31.012 4.671 46.245 1.00 97.00 86 LYS A N 1
ATOM 650 C CA . LYS A 1 86 ? -30.504 5.822 45.472 1.00 97.00 86 LYS A CA 1
ATOM 651 C C . LYS A 1 86 ? -28.990 5.742 45.261 1.00 97.00 86 LYS A C 1
ATOM 653 O O . LYS A 1 86 ? -28.535 5.929 44.133 1.00 97.00 86 LYS A O 1
ATOM 658 N N . LYS A 1 87 ? -28.224 5.435 46.313 1.00 96.69 87 LYS A N 1
ATOM 659 C CA . LYS A 1 87 ? -26.763 5.261 46.233 1.00 96.69 87 LYS A CA 1
ATOM 660 C C . LYS A 1 87 ? -26.386 4.094 45.320 1.00 96.69 87 LYS A C 1
ATOM 662 O O . LYS A 1 87 ? -25.465 4.220 44.520 1.00 96.69 87 LYS A O 1
ATOM 667 N N . GLU A 1 88 ? -27.111 2.983 45.390 1.00 95.88 88 GLU A N 1
ATOM 668 C CA . GLU A 1 88 ? -26.893 1.819 44.528 1.00 95.88 88 GLU A CA 1
ATOM 669 C C . GLU A 1 88 ? -27.169 2.142 43.053 1.00 95.88 88 GLU A C 1
ATOM 671 O O . GLU A 1 88 ? -26.312 1.909 42.202 1.00 95.88 88 GLU A O 1
ATOM 676 N N . LYS A 1 89 ? -28.292 2.808 42.747 1.00 96.75 89 LYS A N 1
ATOM 677 C CA . LYS A 1 89 ? -28.600 3.278 41.384 1.00 96.75 89 LYS A CA 1
ATOM 678 C C . LYS A 1 89 ? -27.537 4.236 40.844 1.00 96.75 89 LYS A C 1
ATOM 680 O O . LYS A 1 89 ? -27.210 4.182 39.660 1.00 96.75 89 LYS A O 1
ATOM 685 N N . GLN A 1 90 ? -26.990 5.115 41.685 1.00 96.50 90 GLN A N 1
ATOM 686 C CA . GLN A 1 90 ? -25.889 6.001 41.293 1.00 96.50 90 GLN A CA 1
ATOM 687 C C . GLN A 1 90 ? -24.605 5.218 40.993 1.00 96.50 90 GLN A C 1
ATOM 689 O O . GLN A 1 90 ? -23.965 5.488 39.978 1.00 96.50 90 GLN A O 1
ATOM 694 N N . LYS A 1 91 ? -24.256 4.222 41.818 1.00 97.44 91 LYS A N 1
ATOM 695 C CA . LYS A 1 91 ? -23.097 3.348 41.578 1.00 97.44 91 LYS A CA 1
ATOM 696 C C . LYS A 1 91 ? -23.234 2.563 40.274 1.00 97.44 91 LYS A C 1
ATOM 698 O O . LYS A 1 91 ? -22.291 2.556 39.491 1.00 97.44 91 LYS A O 1
ATOM 703 N N . ILE A 1 92 ? -24.403 1.978 40.005 1.00 95.94 92 ILE A N 1
ATOM 704 C CA . ILE A 1 92 ? -24.671 1.250 38.753 1.00 95.94 92 ILE A CA 1
ATOM 705 C C . ILE A 1 92 ? -24.485 2.179 37.549 1.00 95.94 92 ILE A C 1
ATOM 707 O O . ILE A 1 92 ? -23.720 1.858 36.646 1.00 95.94 92 ILE A O 1
ATOM 711 N N . LYS A 1 93 ? -25.073 3.384 37.575 1.00 97.00 93 LYS A N 1
ATOM 712 C CA . LYS A 1 93 ? -24.888 4.372 36.497 1.00 97.00 93 LYS A CA 1
ATOM 713 C C . LYS A 1 93 ? -23.421 4.759 36.294 1.00 97.00 93 LYS A C 1
ATOM 715 O O . LYS A 1 93 ? -22.987 4.901 35.156 1.00 97.00 93 LYS A O 1
ATOM 720 N N . GLN A 1 94 ? -22.653 4.929 37.372 1.00 96.69 94 GLN A N 1
ATOM 721 C CA . GLN A 1 94 ? -21.218 5.224 37.286 1.00 96.69 94 GLN A CA 1
ATOM 722 C C . GLN A 1 94 ? -20.405 4.052 36.721 1.00 96.69 94 GLN A C 1
ATOM 724 O O . GLN A 1 94 ? -19.415 4.278 36.027 1.00 96.69 94 GLN A O 1
ATOM 729 N N . LEU A 1 95 ? -20.785 2.808 37.019 1.00 96.25 95 LEU A N 1
ATOM 730 C CA . LEU A 1 95 ? -20.149 1.627 36.437 1.00 96.25 95 LEU A CA 1
ATOM 731 C C . LEU A 1 95 ? -20.479 1.512 34.947 1.00 96.25 95 LEU A C 1
ATOM 733 O O . LEU A 1 95 ? -19.561 1.381 34.143 1.00 96.25 95 LEU A O 1
ATOM 737 N N . GLU A 1 96 ? -21.743 1.688 34.560 1.00 96.62 96 GLU A N 1
ATOM 738 C CA . GLU A 1 96 ? -22.167 1.661 33.156 1.00 96.62 96 GLU A CA 1
ATOM 739 C C . GLU A 1 96 ? -21.469 2.735 32.309 1.00 96.62 96 GLU A C 1
ATOM 741 O O . GLU A 1 96 ? -21.067 2.469 31.175 1.00 96.62 96 GLU A O 1
ATOM 746 N N . THR A 1 97 ? -21.304 3.959 32.827 1.00 95.56 97 THR A N 1
ATOM 747 C CA . THR A 1 97 ? -20.583 5.016 32.098 1.00 95.56 97 THR A CA 1
ATOM 748 C C . THR A 1 97 ? -19.100 4.690 31.960 1.00 95.56 97 THR A C 1
ATOM 750 O O . THR A 1 97 ? -18.551 4.838 30.866 1.00 95.56 97 THR A O 1
ATOM 753 N N . LYS A 1 98 ? -18.462 4.174 33.020 1.00 96.81 98 LYS A N 1
ATOM 754 C CA . LYS A 1 98 ? -17.064 3.717 32.981 1.00 96.81 98 LYS A CA 1
ATOM 755 C C . LYS A 1 98 ? -16.865 2.563 31.997 1.00 96.81 98 LYS A C 1
ATOM 757 O O . LYS A 1 98 ? -15.886 2.564 31.256 1.00 96.81 98 LYS A O 1
ATOM 762 N N . GLU A 1 99 ? -17.774 1.593 31.953 1.00 96.62 99 GLU A N 1
ATOM 763 C CA . GLU A 1 99 ? -17.716 0.474 31.007 1.00 96.62 99 GLU A CA 1
ATOM 76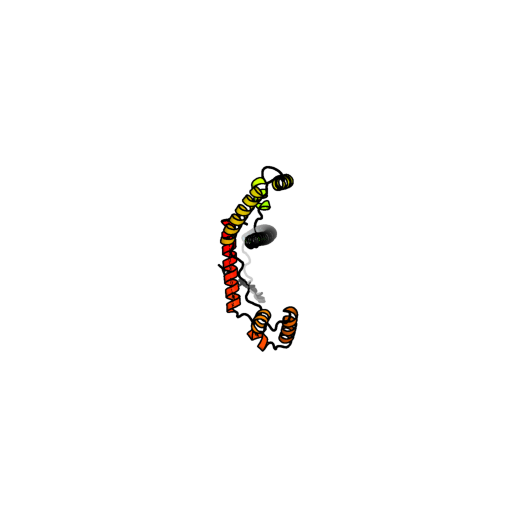4 C C . GLU A 1 99 ? -17.914 0.933 29.563 1.00 96.62 99 GLU A C 1
ATOM 766 O O . GLU A 1 99 ? -17.124 0.570 28.688 1.00 96.62 99 GLU A O 1
ATOM 771 N N . LYS A 1 100 ? -18.900 1.802 29.309 1.00 96.56 100 LYS A N 1
ATOM 772 C CA . LYS A 1 100 ? -19.102 2.411 27.985 1.00 96.56 100 LYS A CA 1
ATOM 773 C C . LYS A 1 100 ? -17.857 3.165 27.524 1.00 96.56 100 LYS A C 1
ATOM 775 O O . LYS A 1 100 ? -17.446 3.007 26.376 1.00 96.56 100 LYS A O 1
ATOM 780 N N . GLN A 1 101 ? -17.223 3.930 28.411 1.00 97.00 101 GLN A N 1
ATOM 781 C CA . GLN A 1 101 ? -15.991 4.651 28.096 1.00 97.00 101 GLN A CA 1
ATOM 782 C C . GLN A 1 101 ? -14.835 3.693 27.771 1.00 97.00 101 GLN A C 1
ATOM 784 O O . GLN A 1 101 ? -14.219 3.825 26.715 1.00 97.00 101 GLN A O 1
ATOM 789 N N . LYS A 1 102 ? -14.614 2.657 28.594 1.00 97.38 102 LYS A N 1
ATOM 790 C CA . LYS A 1 102 ? -13.603 1.617 28.331 1.00 97.38 102 LYS A CA 1
ATOM 791 C C . LYS A 1 102 ? -13.816 0.921 26.983 1.00 97.38 102 LYS A C 1
ATOM 793 O O . LYS A 1 102 ? -12.852 0.706 26.250 1.00 97.38 102 LYS A O 1
ATOM 798 N N . LEU A 1 103 ? -15.061 0.599 26.626 1.00 96.56 103 LEU A N 1
ATOM 799 C CA . LEU A 1 103 ? -15.392 -0.020 25.338 1.00 96.56 103 LEU A CA 1
ATOM 800 C C . LEU A 1 103 ? -15.120 0.915 24.154 1.00 96.56 103 LEU A C 1
ATOM 802 O O . LEU A 1 103 ? -14.620 0.466 23.121 1.00 96.56 103 LEU A O 1
ATOM 806 N N . LEU A 1 104 ? -15.432 2.207 24.281 1.00 97.19 104 LEU A N 1
ATOM 807 C CA . LEU A 1 104 ? -15.133 3.195 23.242 1.00 97.19 104 LEU A CA 1
ATOM 808 C C . LEU A 1 104 ? -13.624 3.370 23.050 1.00 97.19 104 LEU A C 1
ATOM 810 O O . LEU A 1 104 ? -13.156 3.389 21.911 1.00 97.19 104 LEU A O 1
ATOM 814 N N . ASP A 1 105 ? -12.858 3.432 24.137 1.00 97.19 105 ASP A N 1
ATOM 815 C CA . ASP A 1 105 ? -11.401 3.560 24.075 1.00 97.19 105 ASP A CA 1
ATOM 816 C C . ASP A 1 105 ? -10.744 2.299 23.502 1.00 97.19 105 ASP A C 1
ATOM 818 O O . ASP A 1 105 ? -9.853 2.399 22.656 1.00 97.19 105 ASP A O 1
ATOM 822 N N . ALA A 1 106 ? -11.231 1.107 23.864 1.00 97.50 106 ALA A N 1
ATOM 823 C CA . ALA A 1 106 ? -10.791 -0.152 23.264 1.00 97.50 106 ALA A CA 1
ATOM 824 C C . ALA A 1 106 ? -11.075 -0.195 21.752 1.00 97.50 106 ALA A C 1
ATOM 826 O O . ALA A 1 106 ? -10.189 -0.537 20.969 1.00 97.50 106 ALA A O 1
ATOM 827 N N . LYS A 1 107 ? -12.272 0.228 21.316 1.00 97.38 107 LYS A N 1
ATOM 828 C CA . LYS A 1 107 ? -12.619 0.328 19.886 1.00 97.38 107 LYS A CA 1
ATOM 829 C C . LYS A 1 107 ? -11.721 1.316 19.140 1.00 97.38 107 LYS A C 1
ATOM 831 O O . LYS A 1 107 ? -11.282 1.019 18.030 1.00 97.38 107 LYS A O 1
ATOM 836 N N . LYS A 1 108 ? -11.422 2.476 19.738 1.00 97.31 108 LYS A N 1
ATOM 837 C CA . LYS A 1 108 ? -10.502 3.467 19.155 1.00 97.31 108 LYS A CA 1
ATOM 838 C C . LYS A 1 108 ? -9.089 2.898 19.010 1.00 97.31 108 LYS A C 1
ATOM 840 O O . LYS A 1 108 ? -8.522 2.997 17.924 1.00 97.31 108 LYS A O 1
ATOM 845 N N . LYS A 1 109 ? -8.556 2.249 20.052 1.00 97.31 109 LYS A N 1
ATOM 846 C CA . LYS A 1 109 ? -7.234 1.599 20.021 1.00 97.31 109 LYS A CA 1
ATOM 847 C C . LYS A 1 109 ? -7.169 0.481 18.977 1.00 97.31 109 LYS A C 1
ATOM 849 O O . LYS A 1 109 ? -6.227 0.452 18.193 1.00 97.31 109 LYS A O 1
ATOM 854 N N . ALA A 1 110 ? -8.190 -0.374 18.899 1.00 97.25 110 ALA A N 1
ATOM 855 C CA . ALA A 1 110 ? -8.266 -1.436 17.894 1.00 97.25 110 ALA A CA 1
ATOM 856 C C . ALA A 1 110 ? -8.280 -0.872 16.461 1.00 97.25 110 ALA A C 1
ATOM 858 O O . ALA A 1 110 ? -7.505 -1.313 15.615 1.00 97.25 110 ALA A O 1
ATOM 859 N N . LYS A 1 111 ? -9.085 0.169 16.199 1.00 97.31 111 LYS A N 1
ATOM 860 C CA . LYS A 1 111 ? -9.129 0.839 14.888 1.00 97.31 111 LYS A CA 1
ATOM 861 C C . LYS A 1 111 ? -7.793 1.502 14.529 1.00 97.31 111 LYS A C 1
ATOM 863 O O . LYS A 1 111 ? -7.367 1.447 13.376 1.00 97.31 111 LYS A O 1
ATOM 868 N N . GLN A 1 112 ? -7.115 2.115 15.502 1.00 97.44 112 GLN A N 1
ATOM 869 C CA . GLN A 1 112 ? -5.775 2.674 15.306 1.00 97.44 112 GLN A CA 1
ATOM 870 C C . GLN A 1 112 ? -4.756 1.580 14.965 1.00 97.44 112 GLN A C 1
ATOM 872 O O . GLN A 1 112 ? -4.044 1.720 13.971 1.00 97.44 112 GLN A O 1
ATOM 877 N N . GLN A 1 113 ? -4.730 0.472 15.711 1.00 96.88 113 GLN A N 1
ATOM 878 C CA . GLN A 1 113 ? -3.843 -0.664 15.438 1.00 96.88 113 GLN A CA 1
ATOM 879 C C . GLN A 1 113 ? -4.093 -1.273 14.055 1.00 96.88 113 GLN A C 1
ATOM 881 O O . GLN A 1 113 ? -3.141 -1.492 13.307 1.00 96.88 113 GLN A O 1
ATOM 886 N N . GLU A 1 114 ? -5.356 -1.464 13.669 1.00 97.25 114 GLU A N 1
ATOM 887 C CA . GLU A 1 114 ? -5.725 -1.946 12.335 1.00 97.25 114 GLU A CA 1
ATOM 888 C C . GLU A 1 114 ? -5.235 -0.987 11.238 1.00 97.25 114 GLU A C 1
ATOM 890 O O . GLU A 1 114 ? -4.674 -1.418 10.233 1.00 97.25 114 GLU A O 1
ATOM 895 N N . SER A 1 115 ? -5.383 0.328 11.438 1.00 96.56 115 SER A N 1
ATOM 896 C CA . SER A 1 115 ? -4.898 1.325 10.477 1.00 96.56 115 SER A CA 1
ATOM 897 C C . SER A 1 115 ? -3.370 1.327 10.346 1.00 96.56 115 SER A C 1
ATOM 899 O O . SER A 1 115 ? -2.852 1.457 9.239 1.00 96.56 115 SER A O 1
ATOM 901 N N . ILE A 1 116 ? -2.639 1.134 11.451 1.00 97.75 116 ILE A N 1
ATOM 902 C CA . ILE A 1 116 ? -1.173 1.041 11.455 1.00 97.75 116 ILE A CA 1
ATOM 903 C C . ILE A 1 116 ? -0.726 -0.243 10.751 1.00 97.75 116 ILE A C 1
ATOM 905 O O . ILE A 1 116 ? 0.184 -0.192 9.927 1.00 97.75 116 ILE A O 1
ATOM 909 N N . ALA A 1 117 ? -1.378 -1.376 11.024 1.00 97.06 117 ALA A N 1
ATOM 910 C CA . ALA A 1 117 ? -1.095 -2.644 10.358 1.00 97.06 117 ALA A CA 1
ATOM 911 C C . ALA A 1 117 ? -1.322 -2.543 8.840 1.00 97.06 117 ALA A C 1
ATOM 913 O O . ALA A 1 117 ? -0.425 -2.881 8.071 1.00 97.06 117 ALA A O 1
ATOM 914 N N . LYS A 1 118 ? -2.453 -1.962 8.410 1.00 96.94 118 LYS A N 1
ATOM 915 C CA . LYS A 1 118 ? -2.744 -1.699 6.990 1.00 96.94 118 LYS A CA 1
ATOM 916 C C . LYS A 1 118 ? -1.708 -0.784 6.340 1.00 96.94 118 LYS A C 1
ATOM 918 O O . LYS A 1 118 ? -1.296 -1.043 5.215 1.00 96.94 118 LYS A O 1
ATOM 923 N N . LYS A 1 119 ? -1.254 0.270 7.030 1.00 97.38 119 LYS A N 1
ATOM 924 C CA . LYS A 1 119 ? -0.186 1.153 6.525 1.00 97.38 119 LYS A CA 1
ATOM 925 C C . LYS A 1 119 ? 1.132 0.398 6.347 1.00 97.38 119 LYS A C 1
ATOM 927 O O . LYS A 1 119 ? 1.726 0.491 5.278 1.00 97.38 119 LYS A O 1
ATOM 932 N N . LYS A 1 120 ? 1.554 -0.395 7.339 1.00 96.50 120 LYS A N 1
ATOM 933 C CA . LYS A 1 120 ? 2.775 -1.219 7.260 1.00 96.50 120 LYS A CA 1
ATOM 934 C C . LYS A 1 120 ? 2.704 -2.243 6.126 1.00 96.50 120 LYS A C 1
ATOM 936 O O . LYS A 1 120 ? 3.674 -2.412 5.393 1.00 96.50 120 LYS A O 1
ATOM 941 N N . GLU A 1 121 ? 1.555 -2.892 5.950 1.00 95.62 121 GLU A N 1
ATOM 942 C CA . GLU A 1 121 ? 1.318 -3.827 4.848 1.00 95.62 121 GLU A CA 1
ATOM 943 C C . GLU A 1 121 ? 1.385 -3.117 3.490 1.00 95.62 121 GLU A C 1
ATOM 945 O O . GLU A 1 121 ? 2.110 -3.555 2.601 1.00 95.62 121 GLU A O 1
ATOM 950 N N . GLN A 1 122 ? 0.715 -1.970 3.340 1.00 96.81 122 GLN A N 1
ATOM 951 C CA . GLN A 1 122 ? 0.784 -1.168 2.118 1.00 96.81 122 GLN A CA 1
ATOM 952 C C . GLN A 1 122 ? 2.200 -0.672 1.820 1.00 96.81 122 GLN A C 1
ATOM 954 O O . GLN A 1 122 ? 2.599 -0.648 0.660 1.00 96.81 122 GLN A O 1
ATOM 959 N N . GLU A 1 123 ? 2.975 -0.274 2.828 1.00 97.00 123 GLU A N 1
ATOM 960 C CA . GLU A 1 123 ? 4.376 0.115 2.653 1.00 97.00 123 GLU A CA 1
ATOM 961 C C . GLU A 1 123 ? 5.250 -1.059 2.222 1.00 97.00 123 GLU A C 1
ATOM 963 O O . GLU A 1 123 ? 6.096 -0.893 1.343 1.00 97.00 123 GLU A O 1
ATOM 968 N N . LEU A 1 124 ? 5.028 -2.245 2.791 1.00 95.31 124 LEU A N 1
ATOM 969 C CA . LEU A 1 124 ? 5.720 -3.464 2.387 1.00 95.31 124 LEU A CA 1
ATOM 970 C C . LEU A 1 124 ? 5.382 -3.818 0.937 1.00 95.31 124 LEU A C 1
ATOM 972 O O . LEU A 1 124 ? 6.294 -4.049 0.148 1.00 95.31 124 LEU A O 1
ATOM 976 N N . ILE A 1 125 ? 4.101 -3.766 0.555 1.00 96.25 125 ILE A N 1
ATOM 977 C CA . ILE A 1 125 ? 3.668 -3.973 -0.833 1.00 96.25 125 ILE A CA 1
ATOM 978 C C . ILE A 1 125 ? 4.307 -2.922 -1.741 1.00 96.25 125 ILE A C 1
ATOM 980 O O . ILE A 1 125 ? 4.858 -3.274 -2.778 1.00 96.25 125 ILE A O 1
ATOM 984 N N . LYS A 1 126 ? 4.289 -1.638 -1.363 1.00 96.56 126 LYS A N 1
ATOM 985 C CA . LYS A 1 126 ? 4.900 -0.554 -2.149 1.00 96.56 126 LYS A CA 1
ATOM 986 C C . LYS A 1 126 ? 6.394 -0.772 -2.344 1.00 96.56 126 LYS A C 1
ATOM 988 O O . LYS A 1 126 ? 6.864 -0.552 -3.449 1.00 96.56 126 LYS A O 1
ATOM 993 N N . LYS A 1 127 ? 7.129 -1.195 -1.308 1.00 95.94 127 LYS A N 1
ATOM 994 C CA . LYS A 1 127 ? 8.567 -1.508 -1.386 1.00 95.94 127 LYS A CA 1
ATOM 995 C C . LYS A 1 127 ? 8.823 -2.729 -2.272 1.00 95.94 127 LYS A C 1
ATOM 997 O O . LYS A 1 127 ? 9.611 -2.628 -3.204 1.00 95.94 127 LYS A O 1
ATOM 1002 N N . ALA A 1 128 ? 8.086 -3.819 -2.061 1.00 96.25 128 ALA A N 1
ATOM 1003 C CA . ALA A 1 128 ? 8.219 -5.048 -2.841 1.00 96.25 128 ALA A CA 1
ATOM 1004 C C . ALA A 1 128 ? 7.810 -4.874 -4.315 1.00 96.25 128 ALA A C 1
ATOM 1006 O O . ALA A 1 128 ? 8.356 -5.522 -5.201 1.00 96.25 128 ALA A O 1
ATOM 1007 N N . THR A 1 129 ? 6.860 -3.989 -4.621 1.00 96.06 129 THR A N 1
ATOM 1008 C CA . THR A 1 129 ? 6.368 -3.769 -5.995 1.00 96.06 129 THR A CA 1
ATOM 1009 C C . THR A 1 129 ? 7.109 -2.663 -6.745 1.00 96.06 129 THR A C 1
ATOM 1011 O O . THR A 1 129 ? 6.760 -2.386 -7.895 1.00 96.06 129 THR A O 1
ATOM 1014 N N . LYS A 1 130 ? 8.145 -2.045 -6.150 1.00 95.38 130 LYS A N 1
ATOM 1015 C CA . LYS A 1 130 ? 8.982 -1.075 -6.869 1.00 95.38 130 LYS A CA 1
ATOM 1016 C C . LYS A 1 130 ? 9.606 -1.736 -8.106 1.00 95.38 130 LYS A C 1
ATOM 1018 O O . LYS A 1 130 ? 10.092 -2.864 -7.997 1.00 95.38 130 LYS A O 1
ATOM 1023 N N . PRO A 1 131 ? 9.615 -1.051 -9.265 1.00 94.44 131 PRO A N 1
ATOM 1024 C CA . PRO A 1 131 ? 10.347 -1.520 -10.432 1.00 94.44 131 PRO A CA 1
ATOM 1025 C C . PRO A 1 131 ? 11.820 -1.694 -10.076 1.00 94.44 131 PRO A C 1
ATOM 1027 O O . PRO A 1 131 ? 12.395 -0.827 -9.412 1.00 94.44 131 PRO A O 1
ATOM 1030 N N . PHE A 1 132 ? 12.419 -2.793 -10.527 1.00 93.94 132 PHE A N 1
ATOM 1031 C CA . PHE A 1 132 ? 13.852 -2.991 -10.375 1.00 93.94 132 PHE A CA 1
ATOM 1032 C C . PHE A 1 132 ? 14.609 -1.875 -11.099 1.00 93.94 132 PHE A C 1
ATOM 1034 O O . PHE A 1 132 ? 14.295 -1.531 -12.240 1.00 93.94 132 PHE A O 1
ATOM 1041 N N . ARG A 1 133 ? 15.595 -1.297 -10.413 1.00 94.81 133 ARG A N 1
ATOM 1042 C CA . ARG A 1 133 ? 16.497 -0.292 -10.970 1.00 94.81 133 ARG A CA 1
ATOM 1043 C C . ARG A 1 133 ? 17.867 -0.930 -11.092 1.00 94.81 133 ARG A C 1
ATOM 1045 O O . ARG A 1 133 ? 18.417 -1.368 -10.087 1.00 94.81 133 ARG A O 1
ATOM 1052 N N . ARG A 1 134 ? 18.401 -0.961 -12.314 1.00 95.88 134 ARG A N 1
ATOM 1053 C CA . ARG A 1 134 ? 19.749 -1.472 -12.565 1.00 95.88 134 ARG A CA 1
ATOM 1054 C C . ARG A 1 134 ? 20.756 -0.670 -11.749 1.00 95.88 134 ARG A C 1
ATOM 1056 O O . ARG A 1 134 ? 20.707 0.561 -11.722 1.00 95.88 134 ARG A O 1
ATOM 1063 N N . LEU A 1 135 ? 21.654 -1.381 -11.088 1.00 96.31 135 LEU A N 1
ATOM 1064 C CA . LEU A 1 135 ? 22.783 -0.794 -10.395 1.00 96.31 135 LEU A CA 1
ATOM 1065 C C . LEU A 1 135 ? 23.847 -0.434 -11.436 1.00 96.31 135 LEU A C 1
ATOM 1067 O O . LEU A 1 135 ? 24.183 -1.261 -12.282 1.00 96.31 135 LEU A O 1
ATOM 1071 N N . SER A 1 136 ? 24.337 0.803 -11.405 1.00 98.25 136 SER A N 1
ATOM 1072 C CA . SER A 1 136 ? 25.494 1.210 -12.205 1.00 98.25 136 SER A CA 1
ATOM 1073 C C . SER A 1 136 ? 26.789 0.736 -11.543 1.00 98.25 136 SER A C 1
ATOM 1075 O O . SER A 1 136 ? 26.809 0.499 -10.332 1.00 98.25 136 SER A O 1
ATOM 1077 N N . ALA A 1 137 ? 27.877 0.660 -12.314 1.00 98.25 137 ALA A N 1
ATOM 1078 C CA . ALA A 1 137 ? 29.208 0.346 -11.793 1.00 98.25 137 ALA A CA 1
ATOM 1079 C C . ALA A 1 137 ? 29.600 1.248 -10.609 1.00 98.25 137 ALA A C 1
ATOM 1081 O O . ALA A 1 137 ? 30.028 0.756 -9.570 1.00 98.25 137 ALA A O 1
ATOM 1082 N N . TYR A 1 138 ? 29.348 2.557 -10.730 1.00 97.50 138 TYR A N 1
ATOM 1083 C CA . TYR A 1 138 ? 29.600 3.523 -9.658 1.00 97.50 138 TYR A CA 1
ATOM 1084 C C . TYR A 1 138 ? 28.773 3.237 -8.399 1.00 97.50 138 TYR A C 1
ATOM 1086 O O . TYR A 1 138 ? 29.312 3.215 -7.299 1.00 97.50 138 TYR A O 1
ATOM 1094 N N . ASN A 1 139 ? 27.469 2.967 -8.532 1.00 96.94 139 ASN A N 1
ATOM 1095 C CA . ASN A 1 139 ? 26.628 2.678 -7.368 1.00 96.94 139 ASN A CA 1
ATOM 1096 C C . ASN A 1 139 ? 27.022 1.360 -6.685 1.00 96.94 139 ASN A C 1
ATOM 1098 O O . ASN A 1 139 ? 26.871 1.241 -5.470 1.00 96.94 139 ASN A O 1
ATOM 1102 N N . LEU A 1 140 ? 27.510 0.375 -7.448 1.00 96.81 140 LEU A N 1
ATOM 1103 C CA . LEU A 1 140 ? 28.076 -0.852 -6.892 1.00 96.81 140 LEU A CA 1
ATOM 1104 C C . LEU A 1 140 ? 29.373 -0.560 -6.127 1.00 96.81 140 LEU A C 1
ATOM 1106 O O . LEU A 1 140 ? 29.489 -0.966 -4.976 1.00 96.81 140 LEU A O 1
ATOM 1110 N N . PHE A 1 141 ? 30.290 0.208 -6.721 1.00 97.06 141 PHE A N 1
ATOM 1111 C CA . PHE A 1 141 ? 31.524 0.649 -6.067 1.00 97.06 141 PHE A CA 1
ATOM 1112 C C . PHE A 1 141 ? 31.247 1.391 -4.754 1.00 97.06 141 PHE A C 1
ATOM 1114 O O . PHE A 1 141 ? 31.813 1.063 -3.715 1.00 97.06 141 PHE A O 1
ATOM 1121 N N . VAL A 1 142 ? 30.319 2.350 -4.780 1.00 96.50 142 VAL A N 1
ATOM 1122 C CA . VAL A 1 142 ? 29.900 3.109 -3.598 1.00 96.50 142 VAL A CA 1
ATOM 1123 C C . VAL A 1 142 ? 29.341 2.172 -2.526 1.00 96.50 142 VAL A C 1
ATOM 1125 O O . VAL A 1 142 ? 29.731 2.292 -1.370 1.00 96.50 142 VAL A O 1
ATOM 1128 N N . LYS A 1 143 ? 28.497 1.192 -2.885 1.00 93.88 143 LYS A N 1
ATOM 1129 C CA . LYS A 1 143 ? 27.986 0.188 -1.933 1.00 93.88 143 LYS A CA 1
ATOM 1130 C C . LYS A 1 143 ? 29.093 -0.655 -1.292 1.00 93.88 143 LYS A C 1
ATOM 1132 O O . LYS A 1 143 ? 28.982 -0.951 -0.109 1.00 93.88 143 LYS A O 1
ATOM 1137 N N . GLU A 1 144 ? 30.126 -1.032 -2.045 1.00 94.69 144 GLU A N 1
ATOM 1138 C CA . GLU A 1 144 ? 31.269 -1.794 -1.520 1.00 94.69 144 GLU A CA 1
ATOM 1139 C C . GLU A 1 144 ? 32.166 -0.945 -0.596 1.00 94.69 144 GLU A C 1
ATOM 1141 O O . GLU A 1 144 ? 32.784 -1.490 0.313 1.00 94.69 144 GLU A O 1
ATOM 1146 N N . ARG A 1 145 ? 32.208 0.384 -0.783 1.00 93.00 145 ARG A N 1
ATOM 1147 C CA . ARG A 1 145 ? 33.100 1.315 -0.060 1.00 93.00 145 ARG A CA 1
ATOM 1148 C C . ARG A 1 145 ? 32.436 2.184 1.011 1.00 93.00 145 ARG A C 1
ATOM 1150 O O . ARG A 1 145 ? 33.131 2.933 1.689 1.00 93.00 145 ARG A O 1
ATOM 1157 N N . LEU A 1 146 ? 31.119 2.090 1.196 1.00 82.69 146 LEU A N 1
ATOM 1158 C CA . LEU A 1 146 ? 30.327 2.997 2.047 1.00 82.69 146 LEU A CA 1
ATOM 1159 C C . LEU A 1 146 ? 30.705 2.989 3.547 1.00 82.69 146 LEU A C 1
ATOM 1161 O O . LEU A 1 146 ? 30.145 3.774 4.307 1.00 82.69 146 LEU A O 1
ATOM 1165 N N . GLY A 1 147 ? 31.616 2.108 3.977 1.00 77.50 147 GLY A N 1
ATOM 1166 C CA . GLY A 1 147 ? 32.139 2.038 5.344 1.00 77.50 147 GLY A CA 1
ATOM 1167 C C . GLY A 1 147 ? 33.421 2.841 5.607 1.00 77.50 147 GLY A C 1
ATOM 1168 O O . GLY A 1 147 ? 33.693 3.123 6.770 1.00 77.50 147 GLY A O 1
ATOM 1169 N N . ASP A 1 148 ? 34.175 3.236 4.572 1.00 75.31 148 ASP A N 1
ATOM 1170 C CA . ASP A 1 148 ? 35.563 3.722 4.737 1.00 75.31 148 ASP A CA 1
ATOM 1171 C C . ASP A 1 148 ? 35.716 5.253 4.641 1.00 75.31 148 ASP A C 1
ATOM 1173 O O . ASP A 1 148 ? 36.719 5.812 5.077 1.00 75.31 148 ASP A O 1
ATOM 1177 N N . GLY A 1 149 ? 34.731 5.950 4.077 1.00 76.94 149 GLY A N 1
ATOM 1178 C CA . GLY A 1 149 ? 34.763 7.393 3.837 1.00 76.94 149 GLY A CA 1
ATOM 1179 C C . GLY A 1 149 ? 33.430 7.848 3.258 1.00 76.94 149 GLY A C 1
ATOM 1180 O O . GLY A 1 149 ? 32.694 7.049 2.677 1.00 76.94 149 GLY A O 1
ATOM 1181 N N . GLY A 1 150 ? 33.059 9.110 3.459 1.00 92.69 150 GLY A N 1
ATOM 1182 C CA . GLY A 1 150 ? 31.752 9.618 3.036 1.00 92.69 150 GLY A CA 1
ATOM 1183 C C . GLY A 1 150 ? 31.530 9.516 1.518 1.00 92.69 150 GLY A C 1
ATOM 1184 O O . GLY A 1 150 ? 32.419 9.169 0.742 1.00 92.69 150 GLY A O 1
ATOM 1185 N N . LEU A 1 151 ? 30.334 9.886 1.047 1.00 94.38 151 LEU A N 1
ATOM 1186 C CA . LEU A 1 151 ? 30.004 9.831 -0.388 1.00 94.38 151 LEU A CA 1
ATOM 1187 C C . LEU A 1 151 ? 30.976 10.657 -1.262 1.00 94.38 151 LEU A C 1
ATOM 1189 O O . LEU A 1 151 ? 31.241 10.286 -2.405 1.00 94.38 151 LEU A O 1
ATOM 1193 N N . ALA A 1 152 ? 31.514 11.756 -0.722 1.00 94.56 152 ALA A N 1
ATOM 1194 C CA . ALA A 1 152 ? 32.496 12.604 -1.399 1.00 94.56 152 ALA A CA 1
ATOM 1195 C C . ALA A 1 152 ? 33.841 11.888 -1.618 1.00 94.56 152 ALA A C 1
ATOM 1197 O O . ALA A 1 152 ? 34.427 11.987 -2.700 1.00 94.56 152 ALA A O 1
ATOM 1198 N N . ASP A 1 153 ? 34.289 11.112 -0.631 1.00 94.94 153 ASP A N 1
ATOM 1199 C CA . ASP A 1 153 ? 35.531 10.345 -0.718 1.00 94.94 153 ASP A CA 1
ATOM 1200 C C . ASP A 1 153 ? 35.375 9.228 -1.751 1.00 94.94 153 ASP A C 1
ATOM 1202 O O . ASP A 1 153 ? 36.199 9.097 -2.653 1.00 94.94 153 ASP A O 1
ATOM 1206 N N . ALA A 1 154 ? 34.246 8.510 -1.721 1.00 95.56 154 ALA A N 1
ATOM 1207 C CA . ALA A 1 154 ? 33.934 7.483 -2.713 1.00 95.56 154 ALA A CA 1
ATOM 1208 C C . ALA A 1 154 ? 33.861 8.048 -4.146 1.00 95.56 154 ALA A C 1
ATOM 1210 O O . ALA A 1 154 ? 34.329 7.412 -5.090 1.00 95.56 154 ALA A O 1
ATOM 1211 N N . ALA A 1 155 ? 33.306 9.249 -4.339 1.00 95.75 155 ALA A N 1
ATOM 1212 C CA . ALA A 1 155 ? 33.315 9.913 -5.644 1.00 95.75 155 ALA A CA 1
ATOM 1213 C C . ALA A 1 155 ? 34.744 10.230 -6.118 1.00 95.75 155 ALA A C 1
ATOM 1215 O O . ALA A 1 155 ? 35.078 9.997 -7.281 1.00 95.75 155 ALA A O 1
ATOM 1216 N N . SER A 1 156 ? 35.595 10.707 -5.209 1.00 96.00 156 SER A N 1
ATOM 1217 C CA . SER A 1 156 ? 36.993 11.034 -5.500 1.00 96.00 156 SER A CA 1
ATOM 1218 C C . SER A 1 156 ? 37.795 9.777 -5.848 1.00 96.00 156 SER A C 1
ATOM 1220 O O . SER A 1 156 ? 38.464 9.743 -6.882 1.00 96.00 156 SER A O 1
ATOM 1222 N N . SER A 1 157 ? 37.649 8.705 -5.063 1.00 96.00 157 SER A N 1
ATOM 1223 C CA . SER A 1 157 ? 38.274 7.409 -5.340 1.00 96.00 157 SER A CA 1
ATOM 1224 C C . SER A 1 157 ? 37.799 6.810 -6.661 1.00 96.00 157 SER A C 1
ATOM 1226 O O . SER A 1 157 ? 38.622 6.324 -7.426 1.00 96.00 157 SER A O 1
ATOM 1228 N N . TRP A 1 158 ? 36.502 6.882 -6.978 1.00 97.06 158 TRP A N 1
ATOM 1229 C CA . TRP A 1 158 ? 35.984 6.406 -8.265 1.00 97.06 158 TRP A CA 1
ATOM 1230 C C . TRP A 1 158 ? 36.604 7.150 -9.448 1.00 97.06 158 TRP A C 1
ATOM 1232 O O . TRP A 1 158 ? 36.954 6.536 -10.455 1.00 97.06 158 TRP A O 1
ATOM 1242 N N . ASN A 1 159 ? 36.753 8.471 -9.343 1.00 97.44 159 ASN A N 1
ATOM 1243 C CA . ASN A 1 159 ? 37.355 9.267 -10.408 1.00 97.44 159 ASN A CA 1
ATOM 1244 C C . ASN A 1 159 ? 38.842 8.945 -10.595 1.00 97.44 159 ASN A C 1
ATOM 1246 O O . ASN A 1 159 ? 39.293 8.938 -11.738 1.00 97.44 159 ASN A O 1
ATOM 1250 N N . ALA A 1 160 ? 39.548 8.601 -9.514 1.00 97.69 160 ALA A N 1
ATOM 1251 C CA . ALA A 1 160 ? 40.944 8.170 -9.542 1.00 97.69 160 ALA A CA 1
ATOM 1252 C C . ALA A 1 160 ? 41.160 6.755 -10.121 1.00 97.69 160 ALA A C 1
ATOM 1254 O O . ALA A 1 160 ? 42.277 6.447 -10.528 1.00 97.69 160 ALA A O 1
ATOM 1255 N N . LEU A 1 161 ? 40.122 5.907 -10.190 1.00 97.75 161 LEU A N 1
ATOM 1256 C CA . LEU A 1 161 ? 40.231 4.578 -10.805 1.00 97.75 161 LEU A CA 1
ATOM 1257 C C . LEU A 1 161 ? 40.498 4.670 -12.311 1.00 97.75 161 LEU A C 1
ATOM 1259 O O . LEU A 1 161 ? 39.886 5.471 -13.037 1.00 97.75 161 LEU A O 1
ATOM 1263 N N . SER A 1 162 ? 41.345 3.760 -12.780 1.00 98.25 162 SER A N 1
ATOM 1264 C CA . SER A 1 162 ? 41.595 3.531 -14.200 1.00 98.25 162 SER A CA 1
ATOM 1265 C C . SER A 1 162 ? 40.339 3.030 -14.927 1.00 98.25 162 SER A C 1
ATOM 1267 O O . SER A 1 162 ? 39.374 2.544 -14.325 1.00 98.25 162 SER A O 1
ATOM 1269 N N . THR A 1 163 ? 40.333 3.143 -16.255 1.00 98.19 163 THR A N 1
ATOM 1270 C CA . THR A 1 163 ? 39.225 2.651 -17.088 1.00 98.19 163 THR A CA 1
ATOM 1271 C C . THR A 1 163 ? 39.041 1.137 -16.951 1.00 98.19 163 THR A C 1
ATOM 1273 O O . THR A 1 163 ? 37.905 0.668 -16.907 1.00 98.19 163 THR A O 1
ATOM 1276 N N . ASP A 1 164 ? 40.130 0.379 -16.807 1.00 98.12 164 ASP A N 1
ATOM 1277 C CA . ASP A 1 164 ? 40.085 -1.081 -16.664 1.00 98.12 164 ASP A CA 1
ATOM 1278 C C . ASP A 1 164 ? 39.426 -1.507 -15.347 1.00 98.12 164 ASP A C 1
ATOM 1280 O O . ASP A 1 164 ? 38.563 -2.389 -15.330 1.00 98.12 164 ASP A O 1
ATOM 1284 N N . GLU A 1 165 ? 39.735 -0.821 -14.246 1.00 97.94 165 GLU A N 1
ATOM 1285 C CA . GLU A 1 165 ? 39.076 -1.058 -12.958 1.00 97.94 165 GLU A CA 1
ATOM 1286 C C . GLU A 1 165 ? 37.583 -0.718 -13.024 1.00 97.94 165 GLU A C 1
ATOM 1288 O O . GLU A 1 165 ? 36.742 -1.500 -12.568 1.00 97.94 165 GLU A O 1
ATOM 1293 N N . LYS A 1 166 ? 37.227 0.416 -13.647 1.00 98.38 166 LYS A N 1
ATOM 1294 C CA . LYS A 1 166 ? 35.824 0.809 -13.871 1.00 98.38 166 LYS A CA 1
ATOM 1295 C C . LYS A 1 166 ? 35.074 -0.234 -14.703 1.00 98.38 166 LYS A C 1
ATOM 1297 O O . LYS A 1 166 ? 33.936 -0.568 -14.365 1.00 98.38 166 LYS A O 1
ATOM 1302 N N . ASN A 1 167 ? 35.712 -0.795 -15.731 1.00 98.12 167 ASN A N 1
ATOM 1303 C CA . ASN A 1 167 ? 35.158 -1.885 -16.536 1.00 98.12 167 ASN A CA 1
ATOM 1304 C C . ASN A 1 167 ? 34.922 -3.150 -15.696 1.00 98.12 167 ASN A C 1
ATOM 1306 O O . ASN A 1 167 ? 33.874 -3.785 -15.830 1.00 98.12 167 ASN A O 1
ATOM 1310 N N . GLY A 1 168 ? 35.828 -3.476 -14.770 1.00 98.19 168 GLY A N 1
ATOM 1311 C CA . GLY A 1 168 ? 35.632 -4.563 -13.806 1.00 98.19 168 GLY A CA 1
ATOM 1312 C C . GLY A 1 168 ? 34.375 -4.372 -12.947 1.00 98.19 168 GLY A C 1
ATOM 1313 O O . GLY A 1 168 ? 33.565 -5.292 -12.804 1.00 98.19 168 GLY A O 1
ATOM 1314 N N . TYR A 1 169 ? 34.144 -3.161 -12.428 1.00 98.25 169 TYR A N 1
ATOM 1315 C CA . TYR A 1 169 ? 32.907 -2.844 -11.699 1.00 98.25 169 TYR A CA 1
ATOM 1316 C C . TYR A 1 169 ? 31.662 -2.880 -12.587 1.00 98.25 169 TYR A C 1
ATOM 1318 O O . TYR A 1 169 ? 30.600 -3.291 -12.120 1.00 98.25 169 TYR A O 1
ATOM 1326 N N . GLN A 1 170 ? 31.773 -2.492 -13.859 1.00 98.44 170 GLN A N 1
ATOM 1327 C CA . GLN A 1 170 ? 30.667 -2.580 -14.811 1.00 98.44 170 GLN A CA 1
ATOM 1328 C C . GLN A 1 170 ? 30.250 -4.035 -15.048 1.00 98.44 170 GLN A C 1
ATOM 1330 O O . GLN A 1 170 ? 29.066 -4.347 -14.933 1.00 98.44 170 GLN A O 1
ATOM 1335 N N . GLN A 1 171 ? 31.206 -4.944 -15.255 1.00 98.38 171 GLN A N 1
ATOM 1336 C CA . GLN A 1 171 ? 30.925 -6.377 -15.398 1.00 98.38 171 GLN A CA 1
ATOM 1337 C C . GLN A 1 171 ? 30.277 -6.966 -14.138 1.00 98.38 171 GLN A C 1
ATOM 1339 O O . GLN A 1 171 ? 29.281 -7.686 -14.233 1.00 98.38 171 GLN A O 1
ATOM 1344 N N . LYS A 1 172 ? 30.785 -6.620 -12.945 1.00 98.00 172 LYS A N 1
ATOM 1345 C CA . LYS A 1 172 ? 30.164 -7.031 -11.673 1.00 98.00 172 LYS A CA 1
ATOM 1346 C C . LYS A 1 172 ? 28.734 -6.500 -11.540 1.00 98.00 172 LYS A C 1
ATOM 1348 O O . LYS A 1 172 ? 27.840 -7.243 -11.134 1.00 98.00 172 LYS A O 1
ATOM 1353 N N . ALA A 1 173 ? 28.503 -5.235 -11.892 1.00 97.81 173 ALA A N 1
ATOM 1354 C CA . ALA A 1 173 ? 27.184 -4.613 -11.830 1.00 97.81 173 ALA A CA 1
ATOM 1355 C C . ALA A 1 173 ? 26.209 -5.266 -12.814 1.00 97.81 173 ALA A C 1
ATOM 1357 O O . ALA A 1 173 ? 25.063 -5.526 -12.454 1.00 97.81 173 ALA A O 1
ATOM 1358 N N . ASP A 1 174 ? 26.652 -5.595 -14.026 1.00 98.12 174 ASP A N 1
ATOM 1359 C CA . ASP A 1 174 ? 25.831 -6.303 -15.006 1.00 98.12 174 ASP A CA 1
ATOM 1360 C C . ASP A 1 174 ? 25.522 -7.739 -14.580 1.00 98.12 174 ASP A C 1
ATOM 1362 O O . ASP A 1 174 ? 24.364 -8.150 -14.662 1.00 98.12 174 ASP A O 1
ATOM 1366 N N . ALA A 1 175 ? 26.491 -8.465 -14.016 1.00 97.75 175 ALA A N 1
ATOM 1367 C CA . ALA A 1 175 ? 26.256 -9.789 -13.443 1.00 97.75 175 ALA A CA 1
ATOM 1368 C C . ALA A 1 175 ? 25.261 -9.743 -12.267 1.00 97.75 175 ALA A C 1
ATOM 1370 O O . ALA A 1 175 ? 24.364 -10.583 -12.170 1.00 97.75 175 ALA A O 1
ATOM 1371 N N . PHE A 1 176 ? 25.373 -8.740 -11.389 1.00 96.62 176 PHE A N 1
ATOM 1372 C CA . PHE A 1 176 ? 24.414 -8.506 -10.307 1.00 96.62 176 PHE A CA 1
ATOM 1373 C C . PHE A 1 176 ? 23.015 -8.187 -10.853 1.00 96.62 176 PHE A C 1
ATOM 1375 O O . PHE A 1 176 ? 22.023 -8.764 -10.407 1.00 96.62 176 PHE A O 1
ATOM 1382 N N . ASN A 1 177 ? 22.931 -7.302 -11.848 1.00 96.50 177 ASN A N 1
ATOM 1383 C CA . ASN A 1 177 ? 21.674 -6.920 -12.484 1.00 96.50 177 ASN A CA 1
ATOM 1384 C C . ASN A 1 177 ? 21.003 -8.105 -13.185 1.00 96.50 177 ASN A C 1
ATOM 1386 O O . ASN A 1 177 ? 19.784 -8.219 -13.109 1.00 96.50 177 ASN A O 1
ATOM 1390 N N . ALA A 1 178 ? 21.771 -8.984 -13.833 1.00 96.62 178 ALA A N 1
ATOM 1391 C CA . ALA A 1 178 ? 21.254 -10.194 -14.466 1.00 96.62 178 ALA A CA 1
ATOM 1392 C C . ALA A 1 178 ? 20.608 -11.128 -13.430 1.00 96.62 178 ALA A C 1
ATOM 1394 O O . ALA A 1 178 ? 19.427 -11.446 -13.554 1.00 96.62 178 ALA A O 1
ATOM 1395 N N . LYS A 1 179 ? 21.325 -11.446 -12.341 1.00 95.12 179 LYS A N 1
ATOM 1396 C CA . LYS A 1 179 ? 20.795 -12.260 -11.230 1.00 95.12 179 LYS A CA 1
ATOM 1397 C C . LYS A 1 179 ? 19.545 -11.641 -10.602 1.00 95.12 179 LYS A C 1
ATOM 1399 O O . LYS A 1 179 ? 18.577 -12.331 -10.295 1.00 95.12 179 LYS A O 1
ATOM 1404 N N . ALA A 1 180 ? 19.543 -10.323 -10.414 1.00 95.25 180 ALA A N 1
ATOM 1405 C CA . ALA A 1 180 ? 18.384 -9.629 -9.873 1.00 95.25 180 ALA A CA 1
ATOM 1406 C C . ALA A 1 180 ? 17.190 -9.665 -10.842 1.00 95.25 180 ALA A C 1
ATOM 1408 O O . ALA A 1 180 ? 16.066 -9.884 -10.402 1.00 95.25 180 ALA A O 1
ATOM 1409 N N . LEU A 1 181 ? 17.402 -9.497 -12.149 1.00 94.56 181 LEU A N 1
ATOM 1410 C CA . LEU A 1 181 ? 16.337 -9.562 -13.156 1.00 94.56 181 LEU A CA 1
ATOM 1411 C C . LEU A 1 181 ? 15.709 -10.957 -13.276 1.00 94.56 181 LEU A C 1
ATOM 1413 O O . LEU A 1 181 ? 14.508 -11.040 -13.519 1.00 94.56 181 LEU A O 1
ATOM 1417 N N . GLU A 1 182 ? 16.471 -12.029 -13.050 1.00 94.25 182 GLU A N 1
ATOM 1418 C CA . GLU A 1 182 ? 15.930 -13.396 -12.980 1.00 94.25 182 GLU A CA 1
ATOM 1419 C C . GLU A 1 182 ? 14.924 -13.554 -11.828 1.00 94.25 182 GLU A C 1
ATOM 1421 O O . GLU A 1 182 ? 13.867 -14.164 -11.990 1.00 94.25 182 GLU A O 1
ATOM 1426 N N . ILE A 1 183 ? 15.210 -12.942 -10.674 1.00 94.19 183 ILE A N 1
ATOM 1427 C CA . ILE A 1 183 ? 14.335 -12.974 -9.491 1.00 94.19 183 ILE A CA 1
ATOM 1428 C C . ILE A 1 183 ? 13.162 -11.990 -9.646 1.00 94.19 183 ILE A C 1
ATOM 1430 O O . ILE A 1 183 ? 12.027 -12.253 -9.229 1.00 94.19 183 ILE A O 1
ATOM 1434 N N . VAL A 1 184 ? 13.416 -10.814 -10.226 1.00 93.31 184 VAL A N 1
ATOM 1435 C CA . VAL A 1 184 ? 12.423 -9.752 -10.395 1.00 93.31 184 VAL A CA 1
ATOM 1436 C C . VAL A 1 184 ? 11.613 -9.959 -11.670 1.00 93.31 184 VAL A C 1
ATOM 1438 O O . VAL A 1 184 ? 11.864 -9.351 -12.708 1.00 93.31 184 VAL A O 1
ATOM 1441 N N . THR A 1 185 ? 10.538 -10.735 -11.550 1.00 93.50 185 THR A N 1
ATOM 1442 C CA . THR A 1 185 ? 9.568 -10.868 -12.642 1.00 93.50 185 THR A CA 1
ATOM 1443 C C . THR A 1 185 ? 8.890 -9.525 -12.973 1.00 93.50 185 THR A C 1
ATOM 1445 O O . THR A 1 185 ? 8.507 -8.768 -12.066 1.00 93.50 185 THR A O 1
ATOM 1448 N N . PRO A 1 186 ? 8.703 -9.196 -14.266 1.00 94.81 186 PRO A N 1
ATOM 1449 C CA . PRO A 1 186 ? 8.063 -7.953 -14.678 1.00 94.81 186 PRO A CA 1
ATOM 1450 C C . PRO A 1 186 ? 6.573 -7.949 -14.328 1.00 94.81 186 PRO A C 1
ATOM 1452 O O . PRO A 1 186 ? 5.900 -8.981 -14.332 1.00 94.81 186 PRO A O 1
ATOM 1455 N N . LYS A 1 187 ? 6.034 -6.756 -14.053 1.00 97.06 187 LYS A N 1
ATOM 1456 C CA . LYS A 1 187 ? 4.611 -6.581 -13.744 1.00 97.06 187 LYS A CA 1
ATOM 1457 C C . LYS A 1 187 ? 3.752 -7.030 -14.936 1.00 97.06 187 LYS A C 1
ATOM 1459 O O . LYS A 1 187 ? 4.016 -6.584 -16.057 1.00 97.06 187 LYS A O 1
ATOM 1464 N N . PRO A 1 188 ? 2.695 -7.837 -14.724 1.00 97.81 188 PRO A N 1
ATOM 1465 C CA . PRO A 1 188 ? 1.805 -8.230 -15.807 1.00 97.81 188 PRO A CA 1
ATOM 1466 C C . PRO A 1 188 ? 1.168 -6.995 -16.456 1.00 97.81 188 PRO A C 1
ATOM 1468 O O . PRO A 1 188 ? 0.745 -6.055 -15.769 1.00 97.81 188 PRO A O 1
ATOM 1471 N N . LYS A 1 189 ? 1.099 -7.000 -17.790 1.00 97.19 189 LYS A N 1
ATOM 1472 C CA . LYS A 1 189 ? 0.461 -5.933 -18.570 1.00 97.19 189 LYS A CA 1
ATOM 1473 C C . LYS A 1 189 ? -1.055 -5.991 -18.376 1.00 97.19 189 LYS A C 1
ATOM 1475 O O . LYS A 1 189 ? -1.635 -7.074 -18.369 1.00 97.19 189 LYS A O 1
ATOM 1480 N N . ALA A 1 190 ? -1.677 -4.829 -18.197 1.00 97.31 190 ALA A N 1
ATOM 1481 C CA . ALA A 1 190 ? -3.132 -4.725 -18.139 1.00 97.31 190 ALA A CA 1
ATOM 1482 C C . ALA A 1 190 ? -3.748 -5.107 -19.497 1.00 97.31 190 ALA A C 1
ATOM 1484 O O . ALA A 1 190 ? -3.105 -4.881 -20.529 1.00 97.31 190 ALA A O 1
ATOM 1485 N N . PRO A 1 191 ? -4.974 -5.664 -19.520 1.00 97.38 191 PRO A N 1
ATOM 1486 C CA . PRO A 1 191 ? -5.688 -5.858 -20.772 1.00 97.38 191 PRO A CA 1
ATOM 1487 C C . PRO A 1 191 ? -5.861 -4.500 -21.473 1.00 97.38 191 PRO A C 1
ATOM 1489 O O . PRO A 1 191 ? -6.026 -3.481 -20.789 1.00 97.38 191 PRO A O 1
ATOM 1492 N N . PRO A 1 192 ? -5.796 -4.456 -22.816 1.00 97.19 192 PRO A N 1
ATOM 1493 C CA . PRO A 1 192 ? -5.982 -3.211 -23.547 1.00 97.19 192 PRO A CA 1
ATOM 1494 C C . PRO A 1 192 ? -7.360 -2.624 -23.224 1.00 97.19 192 PRO A C 1
ATOM 1496 O O . PRO A 1 192 ? -8.344 -3.354 -23.086 1.00 97.19 192 PRO A O 1
ATOM 1499 N N . SER A 1 193 ? -7.432 -1.298 -23.094 1.00 97.88 193 SER A N 1
ATOM 1500 C CA . SER A 1 193 ? -8.721 -0.609 -23.028 1.00 97.88 193 SER A CA 1
ATOM 1501 C C . SER A 1 193 ? -9.498 -0.821 -24.329 1.00 97.88 193 SER A C 1
ATOM 1503 O O . SER A 1 193 ? -8.909 -1.169 -25.354 1.00 97.88 193 SER A O 1
ATOM 1505 N N . SER A 1 194 ? -10.807 -0.566 -24.314 1.00 98.06 194 SER A N 1
ATOM 1506 C CA . SER A 1 194 ? -11.638 -0.685 -25.517 1.00 98.06 194 SER A CA 1
ATOM 1507 C C . SER A 1 194 ? -11.102 0.152 -26.678 1.00 98.06 194 SER A C 1
ATOM 1509 O O . SER A 1 194 ? -10.914 -0.362 -27.776 1.00 98.06 194 SER A O 1
ATOM 1511 N N . TYR A 1 195 ? -10.714 1.399 -26.412 1.00 98.19 195 TYR A N 1
ATOM 1512 C CA . TYR A 1 195 ? -10.085 2.252 -27.420 1.00 98.19 195 TYR A CA 1
ATOM 1513 C C . TYR A 1 195 ? -8.719 1.726 -27.893 1.00 98.19 195 TYR A C 1
ATOM 1515 O O . TYR A 1 195 ? -8.427 1.757 -29.083 1.00 98.19 195 TYR A O 1
ATOM 1523 N N . ALA A 1 196 ? -7.878 1.200 -26.994 1.00 98.06 196 ALA A N 1
ATOM 1524 C CA . ALA A 1 196 ? -6.585 0.636 -27.388 1.00 98.06 196 ALA A CA 1
ATOM 1525 C C . ALA A 1 196 ? -6.744 -0.627 -28.251 1.00 98.06 196 ALA A C 1
ATOM 1527 O O . ALA A 1 196 ? -5.977 -0.831 -29.191 1.00 98.06 196 ALA A O 1
ATOM 1528 N N . LYS A 1 197 ? -7.749 -1.461 -27.952 1.00 98.06 197 LYS A N 1
ATOM 1529 C CA . LYS A 1 197 ? -8.111 -2.619 -28.775 1.00 98.06 197 LYS A CA 1
ATOM 1530 C C . LYS A 1 197 ? -8.625 -2.170 -30.146 1.00 98.06 197 LYS A C 1
ATOM 1532 O O . LYS A 1 197 ? -8.168 -2.701 -31.149 1.00 98.06 197 LYS A O 1
ATOM 1537 N N . PHE A 1 198 ? -9.471 -1.139 -30.187 1.00 98.38 198 PHE A N 1
ATOM 1538 C CA . PHE A 1 198 ? -9.937 -0.521 -31.429 1.00 98.38 198 PHE A CA 1
ATOM 1539 C C . PHE A 1 198 ? -8.792 0.020 -32.288 1.00 98.38 198 PHE A C 1
ATOM 1541 O O . PHE A 1 198 ? -8.712 -0.330 -33.460 1.00 98.38 198 PHE A O 1
ATOM 1548 N N . ILE A 1 199 ? -7.869 0.807 -31.719 1.00 98.19 199 ILE A N 1
ATOM 1549 C CA . ILE A 1 199 ? -6.694 1.285 -32.463 1.00 98.19 199 ILE A CA 1
ATOM 1550 C C . ILE A 1 199 ? -5.906 0.096 -33.003 1.00 98.19 199 ILE A C 1
ATOM 1552 O O . ILE A 1 199 ? -5.539 0.101 -34.167 1.00 98.19 199 ILE A O 1
ATOM 1556 N N . LYS A 1 200 ? -5.663 -0.936 -32.187 1.00 97.62 200 LYS A N 1
ATOM 1557 C CA . LYS A 1 200 ? -4.894 -2.109 -32.617 1.00 97.62 200 LYS A CA 1
ATOM 1558 C C . LYS A 1 200 ? -5.525 -2.821 -33.821 1.00 97.62 200 LYS A C 1
ATOM 1560 O O . LYS A 1 200 ? -4.786 -3.312 -34.663 1.00 97.62 200 LYS A O 1
ATOM 1565 N N . GLU A 1 201 ? -6.852 -2.896 -33.881 1.00 97.81 201 GLU A N 1
ATOM 1566 C CA . GLU A 1 201 ? -7.583 -3.546 -34.977 1.00 97.81 201 GLU A CA 1
ATOM 1567 C C . GLU A 1 201 ? -7.728 -2.646 -36.214 1.00 97.81 201 GLU A C 1
ATOM 1569 O O . GLU A 1 201 ? -7.687 -3.143 -37.333 1.00 97.81 201 GLU A O 1
ATOM 1574 N N . MET A 1 202 ? -7.863 -1.329 -36.024 1.00 97.88 202 MET A N 1
ATOM 1575 C CA . MET A 1 202 ? -8.115 -0.365 -37.106 1.00 97.88 202 MET A CA 1
ATOM 1576 C C . MET A 1 202 ? -6.862 0.365 -37.603 1.00 97.88 202 MET A C 1
ATOM 1578 O O . MET A 1 202 ? -6.955 1.194 -38.509 1.00 97.88 202 MET A O 1
ATOM 1582 N N . TYR A 1 203 ? -5.702 0.117 -36.999 1.00 97.62 203 TYR A N 1
ATOM 1583 C CA . TYR A 1 203 ? -4.448 0.729 -37.415 1.00 97.62 203 TYR A CA 1
ATOM 1584 C C . TYR A 1 203 ? -3.984 0.138 -38.745 1.00 97.62 203 TYR A C 1
ATOM 1586 O O . TYR A 1 203 ? -3.703 -1.056 -38.841 1.00 97.62 203 TYR A O 1
ATOM 1594 N N . VAL A 1 204 ? -3.849 1.000 -39.750 1.00 96.31 204 VAL A N 1
ATOM 1595 C CA . VAL A 1 204 ? -3.287 0.663 -41.060 1.00 96.31 204 VAL A CA 1
ATOM 1596 C C . VAL A 1 204 ? -2.035 1.506 -41.265 1.00 96.31 204 VAL A C 1
ATOM 1598 O O . VAL A 1 204 ? -2.043 2.713 -41.020 1.00 96.31 204 VAL A O 1
ATOM 1601 N N . ASN A 1 205 ? -0.936 0.862 -41.657 1.00 95.31 205 ASN A N 1
ATOM 1602 C CA . ASN A 1 205 ? 0.323 1.554 -41.903 1.00 95.31 205 ASN A CA 1
ATOM 1603 C C . ASN A 1 205 ? 0.355 2.122 -43.330 1.00 95.31 205 ASN A C 1
ATOM 1605 O O . ASN A 1 205 ? 0.950 1.526 -44.222 1.00 95.31 205 ASN A O 1
ATOM 1609 N N . ASP A 1 206 ? -0.275 3.281 -43.522 1.00 95.12 206 ASP A N 1
ATOM 1610 C CA . ASP A 1 206 ? -0.359 3.972 -44.821 1.00 95.12 206 ASP A CA 1
ATOM 1611 C C . ASP A 1 206 ? 0.892 4.822 -45.141 1.00 95.12 206 ASP A C 1
ATOM 1613 O O . ASP A 1 206 ? 0.857 5.673 -46.026 1.00 95.12 206 ASP A O 1
ATOM 1617 N N . GLY A 1 207 ? 1.974 4.702 -44.360 1.00 96.94 207 GLY A N 1
ATOM 1618 C CA . GLY A 1 207 ? 3.162 5.565 -44.462 1.00 96.94 207 GLY A CA 1
ATOM 1619 C C . GLY A 1 207 ? 2.986 6.983 -43.896 1.00 96.94 207 GLY A C 1
ATOM 1620 O O . GLY A 1 207 ? 3.960 7.726 -43.793 1.00 96.94 207 GLY A O 1
ATOM 1621 N N . ARG A 1 208 ? 1.766 7.358 -43.485 1.00 96.94 208 ARG A N 1
ATOM 1622 C CA . ARG A 1 208 ? 1.489 8.592 -42.730 1.00 96.94 208 ARG A CA 1
ATOM 1623 C C . ARG A 1 208 ? 2.083 8.525 -41.321 1.00 96.94 208 ARG A C 1
ATOM 1625 O O . ARG A 1 208 ? 2.291 7.448 -40.762 1.00 96.94 208 ARG A O 1
ATOM 1632 N N . GLU A 1 209 ? 2.306 9.688 -40.715 1.00 97.56 209 GLU A N 1
ATOM 1633 C CA . GLU A 1 209 ? 2.817 9.768 -39.348 1.00 97.56 209 GLU A CA 1
ATOM 1634 C C . GLU A 1 209 ? 1.785 9.210 -38.346 1.00 97.56 209 GLU A C 1
ATOM 1636 O O . GLU A 1 209 ? 0.581 9.467 -38.450 1.00 97.56 209 GLU A O 1
ATOM 1641 N N . PHE A 1 210 ? 2.246 8.457 -37.336 1.00 96.44 210 PHE A N 1
ATOM 1642 C CA . PHE A 1 210 ? 1.377 7.808 -36.338 1.00 96.44 210 PHE A CA 1
ATOM 1643 C C . PHE A 1 210 ? 0.393 8.788 -35.678 1.00 96.44 210 PHE A C 1
ATOM 1645 O O . PHE A 1 210 ? -0.742 8.432 -35.354 1.00 96.44 210 PHE A O 1
ATOM 1652 N N . LYS A 1 211 ? 0.827 10.039 -35.488 1.00 97.75 211 LYS A N 1
ATOM 1653 C CA . LYS A 1 211 ? 0.031 11.105 -34.879 1.00 97.75 211 LYS A CA 1
ATOM 1654 C C . LYS A 1 211 ? -1.228 11.423 -35.689 1.00 97.75 211 LYS A C 1
ATOM 1656 O O . LYS A 1 211 ? -2.296 11.557 -35.088 1.00 97.75 211 LYS A O 1
ATOM 1661 N N . ASP A 1 212 ? -1.116 11.501 -37.012 1.00 97.94 212 ASP A N 1
ATOM 1662 C CA . ASP A 1 212 ? -2.237 11.825 -37.898 1.00 97.94 212 ASP A CA 1
ATOM 1663 C C . ASP A 1 212 ? -3.212 10.652 -37.995 1.00 97.94 212 ASP A C 1
ATOM 1665 O O . ASP A 1 212 ? -4.414 10.827 -37.794 1.00 97.94 212 ASP A O 1
ATOM 1669 N N . ILE A 1 213 ? -2.689 9.430 -38.152 1.00 97.88 213 ILE A N 1
ATOM 1670 C CA . ILE A 1 213 ? -3.503 8.204 -38.154 1.00 97.88 213 ILE A CA 1
ATOM 1671 C C . ILE A 1 213 ? -4.296 8.088 -36.841 1.00 97.88 213 ILE A C 1
ATOM 1673 O O . ILE A 1 213 ? -5.501 7.833 -36.848 1.00 97.88 213 ILE A O 1
ATOM 1677 N N . ASN A 1 214 ? -3.651 8.319 -35.693 1.00 97.62 214 ASN A N 1
ATOM 1678 C CA . ASN A 1 214 ? -4.315 8.241 -34.393 1.00 97.62 214 ASN A CA 1
ATOM 1679 C C . ASN A 1 214 ? -5.357 9.358 -34.190 1.00 97.62 214 ASN A C 1
ATOM 1681 O O . ASN A 1 214 ? -6.358 9.135 -33.509 1.00 97.62 214 ASN A O 1
ATOM 1685 N N . LYS A 1 215 ? -5.164 10.546 -34.785 1.00 98.25 215 LYS A N 1
ATOM 1686 C CA . LYS A 1 215 ? -6.159 11.632 -34.763 1.00 98.25 215 LYS A CA 1
ATOM 1687 C C . LYS A 1 215 ? -7.420 11.238 -35.534 1.00 98.25 215 LYS A C 1
ATOM 1689 O O . LYS A 1 215 ? -8.524 11.423 -35.016 1.00 98.25 215 LYS A O 1
ATOM 1694 N N . ASP A 1 216 ? -7.258 10.636 -36.710 1.00 98.19 216 ASP A N 1
ATOM 1695 C CA . ASP A 1 216 ? -8.370 10.141 -37.525 1.00 98.19 216 ASP A CA 1
ATOM 1696 C C . ASP A 1 216 ? -9.125 9.007 -36.813 1.00 98.19 216 ASP A C 1
ATOM 1698 O O . ASP A 1 216 ? -10.355 9.019 -36.731 1.00 98.19 216 ASP A O 1
ATOM 1702 N N . LEU A 1 217 ? -8.402 8.044 -36.229 1.00 98.25 217 LEU A N 1
ATOM 1703 C CA . LEU A 1 217 ? -8.999 6.953 -35.448 1.00 98.25 217 LEU A CA 1
ATOM 1704 C C . LEU A 1 217 ? -9.735 7.467 -34.204 1.00 98.25 217 LEU A C 1
ATOM 1706 O O . LEU A 1 217 ? -10.821 6.976 -33.890 1.00 98.25 217 LEU A O 1
ATOM 1710 N N . ALA A 1 218 ? -9.202 8.484 -33.525 1.00 98.25 218 ALA A N 1
ATOM 1711 C CA . ALA A 1 218 ? -9.878 9.114 -32.395 1.00 98.25 218 ALA A CA 1
ATOM 1712 C C . ALA A 1 218 ? -11.195 9.782 -32.817 1.00 98.25 218 ALA A C 1
ATOM 1714 O O . ALA A 1 218 ? -12.189 9.690 -32.094 1.00 98.25 218 ALA A O 1
ATOM 1715 N N . ALA A 1 219 ? -11.219 10.445 -33.980 1.00 98.44 219 ALA A N 1
ATOM 1716 C CA . ALA A 1 219 ? -12.438 11.029 -34.535 1.00 98.44 219 ALA A CA 1
ATOM 1717 C C . ALA A 1 219 ? -13.471 9.942 -34.864 1.00 98.44 219 ALA A C 1
ATOM 1719 O O . ALA A 1 219 ? -14.618 10.046 -34.426 1.00 98.44 219 ALA A O 1
ATOM 1720 N N . LYS A 1 220 ? -13.046 8.855 -35.523 1.00 98.31 220 LYS A N 1
ATOM 1721 C CA . LYS A 1 220 ? -13.904 7.692 -35.803 1.00 98.31 220 LYS A CA 1
ATOM 1722 C C . LYS A 1 220 ? -14.492 7.106 -34.517 1.00 98.31 220 LYS A C 1
ATOM 1724 O O . LYS A 1 220 ? -15.706 6.971 -34.407 1.00 98.31 220 LYS A O 1
ATOM 1729 N N . TRP A 1 221 ? -13.665 6.860 -33.500 1.00 98.38 221 TRP A N 1
ATOM 1730 C CA . TRP A 1 221 ? -14.115 6.324 -32.211 1.00 98.38 221 TRP A CA 1
ATOM 1731 C C . TRP A 1 221 ? -15.149 7.211 -31.509 1.00 98.38 221 TRP A C 1
ATOM 1733 O O . TRP A 1 221 ? -16.071 6.707 -30.867 1.00 98.38 221 TRP A O 1
ATOM 1743 N N . LYS A 1 222 ? -15.029 8.540 -31.606 1.00 98.31 222 LYS A N 1
ATOM 1744 C CA . LYS A 1 222 ? -16.006 9.460 -30.999 1.00 98.31 222 LYS A CA 1
ATOM 1745 C C . LYS A 1 222 ? -17.395 9.318 -31.619 1.00 98.31 222 LYS A C 1
ATOM 1747 O O . LYS A 1 222 ? -18.363 9.336 -30.864 1.00 98.31 222 LYS A O 1
ATOM 1752 N N . VAL A 1 223 ? -17.469 9.132 -32.936 1.00 98.50 223 VAL A N 1
ATOM 1753 C CA . VAL A 1 223 ? -18.727 9.016 -33.694 1.00 98.50 223 VAL A CA 1
ATOM 1754 C C . VAL A 1 223 ? -19.387 7.639 -33.525 1.00 98.50 223 VAL A C 1
ATOM 1756 O O . VAL A 1 223 ? -20.601 7.538 -33.655 1.00 98.50 223 VAL A O 1
ATOM 1759 N N . MET A 1 224 ? -18.626 6.595 -33.172 1.00 98.12 224 MET A N 1
ATOM 1760 C CA . MET A 1 224 ? -19.173 5.246 -32.953 1.00 98.12 224 MET A CA 1
ATOM 1761 C C . MET A 1 224 ? -20.221 5.192 -31.833 1.00 98.12 224 MET A C 1
ATOM 1763 O O . MET A 1 224 ? -20.066 5.819 -30.774 1.00 98.12 224 MET A O 1
ATOM 1767 N N . SER A 1 225 ? -21.241 4.361 -32.042 1.00 98.38 225 SER A N 1
ATOM 1768 C CA . SER A 1 225 ? -22.303 4.073 -31.072 1.00 98.38 225 SER A CA 1
ATOM 1769 C C . SER A 1 225 ? -21.785 3.305 -29.846 1.00 98.38 225 SER A C 1
ATOM 1771 O O . SER A 1 225 ? -20.686 2.738 -29.847 1.00 98.38 225 SER A O 1
ATOM 1773 N N . SER A 1 226 ? -22.573 3.275 -28.765 1.00 97.94 226 SER A N 1
ATOM 1774 C CA . SER A 1 226 ? -22.259 2.471 -27.572 1.00 97.94 226 SER A CA 1
ATOM 1775 C C . SER A 1 226 ? -22.131 0.984 -27.896 1.00 97.94 226 SER A C 1
ATOM 1777 O O . SER A 1 226 ? -21.238 0.312 -27.377 1.00 97.94 226 SER A O 1
ATOM 1779 N N . ASP A 1 227 ? -22.982 0.487 -28.790 1.00 98.00 227 ASP A N 1
ATOM 1780 C CA . ASP A 1 227 ? -23.076 -0.934 -29.114 1.00 98.00 227 ASP A CA 1
ATOM 1781 C C . ASP A 1 227 ? -21.848 -1.390 -29.901 1.00 98.00 227 ASP A C 1
ATOM 1783 O O . ASP A 1 227 ? -21.283 -2.448 -2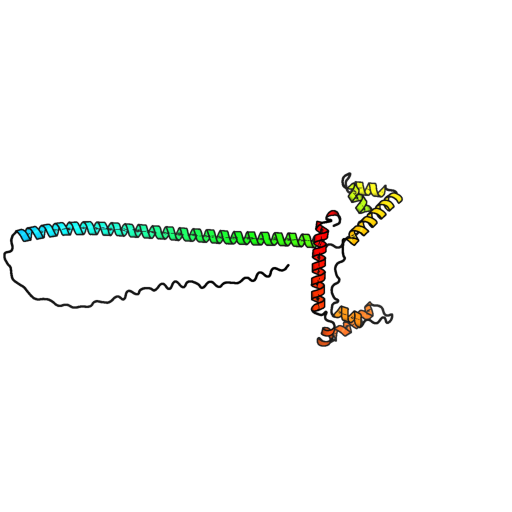9.627 1.00 98.00 227 ASP A O 1
ATOM 1787 N N . GLU A 1 228 ? -21.342 -0.554 -30.809 1.00 97.88 228 GLU A N 1
ATOM 1788 C CA . GLU A 1 228 ? -20.083 -0.818 -31.507 1.00 97.88 228 GLU A CA 1
ATOM 1789 C C . GLU A 1 228 ? -18.882 -0.772 -30.559 1.00 97.88 228 GLU A C 1
ATOM 1791 O O . GLU A 1 228 ? -18.007 -1.635 -30.632 1.00 97.88 228 GLU A O 1
ATOM 1796 N N . LYS A 1 229 ? -18.855 0.187 -29.625 1.00 98.31 229 LYS A N 1
ATOM 1797 C CA . LYS A 1 229 ? -17.792 0.302 -28.612 1.00 98.31 229 LYS A CA 1
ATOM 1798 C C . LYS A 1 229 ? -17.746 -0.909 -27.679 1.00 98.31 229 LYS A C 1
ATOM 1800 O O . LYS A 1 229 ? -16.653 -1.323 -27.286 1.00 98.31 229 LYS A O 1
ATOM 1805 N N . SER A 1 230 ? -18.901 -1.502 -27.370 1.00 97.31 230 SER A N 1
ATOM 1806 C CA . SER A 1 230 ? -19.011 -2.667 -26.482 1.00 97.31 230 SER A CA 1
ATOM 1807 C C . SER A 1 230 ? -18.237 -3.891 -26.996 1.00 97.31 230 SER A C 1
ATOM 1809 O O . SER A 1 230 ? -17.650 -4.624 -26.201 1.00 97.31 230 SER A O 1
ATOM 1811 N N . LYS A 1 231 ? -18.116 -4.059 -28.324 1.00 97.69 231 LYS A N 1
ATOM 1812 C CA . LYS A 1 231 ? -17.348 -5.148 -28.967 1.00 97.69 231 LYS A CA 1
ATOM 1813 C C . LYS A 1 231 ? -15.855 -5.106 -28.625 1.00 97.69 231 LYS A C 1
ATOM 1815 O O . LYS A 1 231 ? -15.163 -6.131 -28.613 1.00 97.69 231 LYS A O 1
ATOM 1820 N N . TYR A 1 232 ? -15.349 -3.911 -28.330 1.00 98.00 232 TYR A N 1
ATOM 1821 C CA . TYR A 1 232 ? -13.951 -3.702 -27.981 1.00 98.00 232 TYR A CA 1
ATOM 1822 C C . TYR A 1 232 ? -13.695 -3.786 -26.478 1.00 98.00 232 TYR A C 1
ATOM 1824 O O . TYR A 1 232 ? -12.534 -3.803 -26.068 1.00 98.00 232 TYR A O 1
ATOM 1832 N N . GLU A 1 233 ? -14.728 -3.851 -25.634 1.00 97.44 233 GLU A N 1
ATOM 1833 C CA . GLU A 1 233 ? -14.503 -3.970 -24.201 1.00 97.44 233 GLU A CA 1
ATOM 1834 C C . GLU A 1 233 ? -13.752 -5.262 -23.850 1.00 97.44 233 GLU A C 1
ATOM 1836 O O . GLU A 1 233 ? -14.066 -6.337 -24.368 1.00 97.44 233 GLU A O 1
ATOM 1841 N N . PRO A 1 234 ? -12.752 -5.189 -22.950 1.00 96.56 234 PRO A N 1
ATOM 1842 C CA . PRO A 1 234 ? -12.115 -6.391 -22.445 1.00 96.56 234 PRO A CA 1
ATOM 1843 C C . PRO A 1 234 ? -13.154 -7.205 -21.677 1.00 96.56 234 PRO A C 1
ATOM 1845 O O . PRO A 1 234 ? -13.844 -6.655 -20.804 1.00 96.56 234 PRO A O 1
ATOM 1848 N N . SER A 1 235 ? -13.241 -8.498 -21.994 1.00 97.12 235 SER A N 1
ATOM 1849 C CA . SER A 1 235 ? -14.221 -9.402 -21.391 1.00 97.12 235 SER A CA 1
ATOM 1850 C C . SER A 1 235 ? -14.026 -9.487 -19.875 1.00 97.12 235 SER A C 1
ATOM 1852 O O . SER A 1 235 ? -12.921 -9.279 -19.360 1.00 97.12 235 SER A O 1
ATOM 1854 N N . SER A 1 236 ? -15.092 -9.800 -19.134 1.00 97.12 236 SER A N 1
ATOM 1855 C CA . SER A 1 236 ? -15.012 -10.003 -17.678 1.00 97.12 236 SER A CA 1
ATOM 1856 C C . SER A 1 236 ? -13.928 -11.025 -17.317 1.00 97.12 236 SER A C 1
ATOM 1858 O O . SER A 1 236 ? -13.091 -10.749 -16.459 1.00 97.12 236 SER A O 1
ATOM 1860 N N . ALA A 1 237 ? -13.855 -12.126 -18.072 1.00 97.81 237 ALA A N 1
ATOM 1861 C CA . ALA A 1 237 ? -12.831 -13.155 -17.932 1.00 97.81 237 ALA A CA 1
ATOM 1862 C C . ALA A 1 237 ? -11.399 -12.600 -18.061 1.00 97.81 237 ALA A C 1
ATOM 1864 O O . ALA A 1 237 ? -10.566 -12.876 -17.203 1.00 97.81 237 ALA A O 1
ATOM 1865 N N . GLN A 1 238 ? -11.112 -11.753 -19.059 1.00 97.00 238 GLN A N 1
ATOM 1866 C CA . GLN A 1 238 ? -9.787 -11.131 -19.221 1.00 97.00 238 GLN A CA 1
ATOM 1867 C C . GLN A 1 238 ? -9.428 -10.205 -18.052 1.00 97.00 238 GLN A C 1
ATOM 1869 O O . GLN A 1 238 ? -8.275 -10.156 -17.614 1.00 97.00 238 GLN A O 1
ATOM 1874 N N . ARG A 1 239 ? -10.408 -9.455 -17.527 1.00 97.50 239 ARG A N 1
ATOM 1875 C CA . ARG A 1 239 ? -10.197 -8.584 -16.359 1.00 97.50 239 ARG A CA 1
ATOM 1876 C C . ARG A 1 239 ? -9.894 -9.411 -15.112 1.00 97.50 239 ARG A C 1
ATOM 1878 O O . ARG A 1 239 ? -9.017 -9.032 -14.335 1.00 97.50 239 ARG A O 1
ATOM 1885 N N . ASP A 1 240 ? -10.595 -10.519 -14.915 1.00 98.00 240 ASP A N 1
ATOM 1886 C CA . ASP A 1 240 ? -10.419 -11.375 -13.742 1.00 98.00 240 ASP A CA 1
ATOM 1887 C C . ASP A 1 240 ? -9.133 -12.202 -13.816 1.00 98.00 240 ASP A C 1
ATOM 1889 O O . ASP A 1 240 ? -8.407 -12.288 -12.824 1.00 98.00 240 ASP A O 1
ATOM 1893 N N . GLU A 1 241 ? -8.764 -12.683 -15.003 1.00 98.06 241 GLU A N 1
ATOM 1894 C CA . GLU A 1 241 ? -7.461 -13.295 -15.260 1.00 98.06 241 GLU A CA 1
ATOM 1895 C C . GLU A 1 241 ? -6.320 -12.310 -14.964 1.00 98.06 241 GLU A C 1
ATOM 1897 O O . GLU A 1 241 ? -5.352 -12.657 -14.285 1.00 98.06 241 GLU A O 1
ATOM 1902 N N . TYR A 1 242 ? -6.445 -11.050 -15.398 1.00 98.19 242 TYR A N 1
ATOM 1903 C CA . TYR A 1 242 ? -5.464 -10.014 -15.078 1.00 98.19 242 TYR A CA 1
ATOM 1904 C C . TYR A 1 242 ? -5.357 -9.761 -13.571 1.00 98.19 242 TYR A C 1
ATOM 1906 O O . TYR A 1 242 ? -4.246 -9.691 -13.045 1.00 98.19 242 TYR A O 1
ATOM 1914 N N . LYS A 1 243 ? -6.482 -9.660 -12.850 1.00 98.31 243 LYS A N 1
ATOM 1915 C CA . LYS A 1 243 ? -6.474 -9.505 -11.384 1.00 98.31 243 LYS A CA 1
ATOM 1916 C C . LYS A 1 243 ? -5.804 -10.698 -10.701 1.00 98.31 243 LYS A C 1
ATOM 1918 O O . LYS A 1 243 ? -5.029 -10.496 -9.767 1.00 98.31 243 LYS A O 1
ATOM 1923 N N . ALA A 1 244 ? -6.074 -11.918 -11.166 1.00 98.38 244 ALA A N 1
ATOM 1924 C CA . ALA A 1 244 ? -5.452 -13.131 -10.646 1.00 98.38 244 ALA A CA 1
ATOM 1925 C C . ALA A 1 244 ? -3.935 -13.130 -10.889 1.00 98.38 244 ALA A C 1
ATOM 1927 O O . ALA A 1 244 ? -3.167 -13.305 -9.942 1.00 98.38 244 ALA A O 1
ATOM 1928 N N . LYS A 1 245 ? -3.496 -12.828 -12.120 1.00 98.12 245 LYS A N 1
ATOM 1929 C CA . LYS A 1 245 ? -2.076 -12.684 -12.485 1.00 98.12 245 LYS A CA 1
ATOM 1930 C C . LYS A 1 245 ? -1.384 -11.589 -11.677 1.00 98.12 245 LYS A C 1
ATOM 1932 O O . LYS A 1 245 ? -0.283 -11.800 -11.180 1.00 98.12 245 LYS A O 1
ATOM 1937 N N . LEU A 1 246 ? -2.026 -10.433 -11.507 1.00 98.00 246 LEU A N 1
ATOM 1938 C CA . LEU A 1 246 ? -1.481 -9.321 -10.733 1.00 98.00 246 LEU A CA 1
ATOM 1939 C C . LEU A 1 246 ? -1.317 -9.695 -9.259 1.00 98.00 246 LEU A C 1
ATOM 1941 O O . LEU A 1 246 ? -0.290 -9.369 -8.674 1.00 98.00 246 LEU A O 1
ATOM 1945 N N . LYS A 1 247 ? -2.289 -10.405 -8.680 1.00 97.75 247 LYS A N 1
ATOM 1946 C CA . LYS A 1 247 ? -2.217 -10.888 -7.300 1.00 97.75 247 LYS A CA 1
ATOM 1947 C C . LYS A 1 247 ? -1.112 -11.930 -7.109 1.00 97.75 247 LYS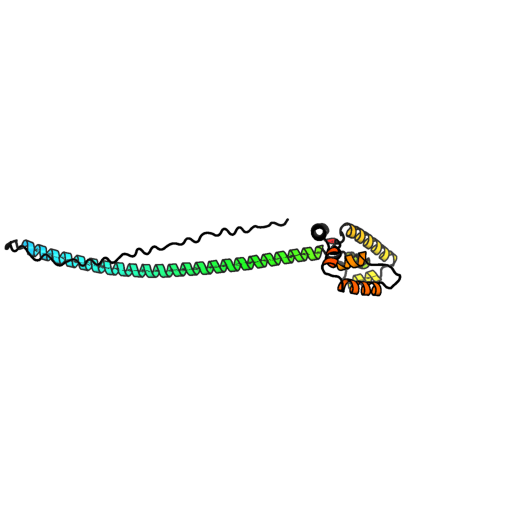 A C 1
ATOM 1949 O O . LYS A 1 247 ? -0.308 -11.800 -6.192 1.00 97.75 247 LYS A O 1
ATOM 1954 N N . ALA A 1 248 ? -1.037 -12.920 -7.998 1.00 98.00 248 ALA A N 1
ATOM 1955 C CA . ALA A 1 248 ? 0.029 -13.920 -7.977 1.00 98.00 248 ALA A CA 1
ATOM 1956 C C . ALA A 1 248 ? 1.412 -13.261 -8.110 1.00 98.00 248 ALA A C 1
ATOM 1958 O O . ALA A 1 248 ? 2.336 -13.585 -7.366 1.00 98.00 248 ALA A O 1
ATOM 1959 N N . TRP A 1 249 ? 1.530 -12.265 -8.994 1.00 97.81 249 TRP A N 1
ATOM 1960 C CA . TRP A 1 249 ? 2.740 -11.463 -9.133 1.00 97.81 249 TRP A CA 1
ATOM 1961 C C . TRP A 1 249 ? 3.066 -10.689 -7.850 1.00 97.81 249 TRP A C 1
ATOM 1963 O O . TRP A 1 249 ? 4.199 -10.757 -7.384 1.00 97.81 249 TRP A O 1
ATOM 1973 N N . THR A 1 250 ? 2.103 -10.000 -7.224 1.00 97.31 250 THR A N 1
ATOM 1974 C CA . THR A 1 250 ? 2.361 -9.287 -5.959 1.00 97.31 250 THR A CA 1
ATOM 1975 C C . THR A 1 250 ? 2.795 -10.228 -4.841 1.00 97.31 250 THR A C 1
ATOM 1977 O O . THR A 1 250 ? 3.723 -9.893 -4.108 1.00 97.31 250 THR A O 1
ATOM 1980 N N . ASP A 1 251 ? 2.187 -11.410 -4.736 1.00 97.06 251 ASP A N 1
ATOM 1981 C CA . ASP A 1 251 ? 2.535 -12.401 -3.715 1.00 97.06 251 ASP A CA 1
ATOM 1982 C C . ASP A 1 251 ? 3.956 -12.949 -3.952 1.00 97.06 251 ASP A C 1
ATOM 1984 O O . ASP A 1 251 ? 4.769 -12.988 -3.025 1.00 97.06 251 ASP A O 1
ATOM 1988 N N . SER A 1 252 ? 4.305 -13.261 -5.208 1.00 96.56 252 SER A N 1
ATOM 1989 C CA . SER A 1 252 ? 5.665 -13.656 -5.602 1.00 96.56 252 SER A CA 1
ATOM 1990 C C . SER A 1 252 ? 6.693 -12.560 -5.308 1.00 96.56 252 SER A C 1
ATOM 1992 O O . SER A 1 252 ? 7.786 -12.855 -4.831 1.00 96.56 252 SER A O 1
ATOM 1994 N N . ARG A 1 253 ? 6.349 -11.289 -5.553 1.00 96.38 253 ARG A N 1
ATOM 1995 C CA . ARG A 1 253 ? 7.211 -10.134 -5.261 1.00 96.38 253 ARG A CA 1
ATOM 1996 C C . ARG A 1 253 ? 7.436 -9.947 -3.768 1.00 96.38 253 ARG A C 1
ATOM 1998 O O . ARG A 1 253 ? 8.556 -9.670 -3.357 1.00 96.38 253 ARG A O 1
ATOM 2005 N N . ILE A 1 254 ? 6.393 -10.102 -2.955 1.00 96.50 254 ILE A N 1
ATOM 2006 C CA . ILE A 1 254 ? 6.494 -10.022 -1.493 1.00 96.50 254 ILE A CA 1
ATOM 2007 C C . ILE A 1 254 ? 7.370 -11.153 -0.953 1.00 96.50 254 ILE A C 1
ATOM 2009 O O . ILE A 1 254 ? 8.183 -10.910 -0.063 1.00 96.50 254 ILE A O 1
ATOM 2013 N N . LYS A 1 255 ? 7.227 -12.369 -1.493 1.00 96.50 255 LYS A N 1
ATOM 2014 C CA . LYS A 1 255 ? 8.071 -13.511 -1.128 1.00 96.50 255 LYS A CA 1
ATOM 2015 C C . LYS A 1 255 ? 9.539 -13.247 -1.480 1.00 96.50 255 LYS A C 1
ATOM 2017 O O . LYS A 1 255 ? 10.373 -13.260 -0.580 1.00 96.50 255 LYS A O 1
ATOM 2022 N N . ALA A 1 256 ? 9.822 -12.873 -2.729 1.00 95.81 256 ALA A N 1
ATOM 2023 C CA . ALA A 1 256 ? 11.172 -12.528 -3.173 1.00 95.81 256 ALA A CA 1
ATOM 2024 C C . ALA A 1 256 ? 11.783 -11.379 -2.351 1.00 95.81 256 ALA A C 1
ATOM 2026 O O . ALA A 1 256 ? 12.955 -11.432 -2.000 1.00 95.81 256 ALA A O 1
ATOM 2027 N N . PHE A 1 257 ? 10.990 -10.366 -1.981 1.00 95.88 257 PHE A N 1
ATOM 2028 C CA . PHE A 1 257 ? 11.441 -9.256 -1.133 1.00 95.88 257 PHE A CA 1
ATOM 2029 C C . PHE A 1 257 ? 11.842 -9.698 0.282 1.00 95.88 257 PHE A C 1
ATOM 2031 O O . PHE A 1 257 ? 12.737 -9.106 0.881 1.00 95.88 257 PHE A O 1
ATOM 2038 N N . ARG A 1 258 ? 11.180 -10.722 0.835 1.00 95.69 258 ARG A N 1
ATOM 2039 C CA . ARG A 1 258 ? 11.528 -11.280 2.151 1.00 95.69 258 ARG A CA 1
ATOM 2040 C C . ARG A 1 258 ? 12.781 -12.150 2.094 1.00 95.69 258 ARG A C 1
ATOM 2042 O O . ARG A 1 258 ? 13.567 -12.096 3.031 1.00 95.69 258 ARG A O 1
ATOM 2049 N N . GLU A 1 259 ? 12.946 -12.928 1.027 1.00 96.19 259 GLU A N 1
ATOM 2050 C CA . GLU A 1 259 ? 14.077 -13.850 0.842 1.00 96.19 259 GLU A CA 1
ATOM 2051 C C . GLU A 1 259 ? 15.357 -13.117 0.412 1.00 96.19 259 GLU A C 1
ATOM 2053 O O . GLU A 1 259 ? 16.435 -13.407 0.919 1.00 96.19 259 GLU A O 1
ATOM 2058 N N . HIS A 1 260 ? 15.238 -12.115 -0.461 1.00 94.19 260 HIS A N 1
ATOM 2059 C CA . HIS A 1 260 ? 16.363 -11.392 -1.057 1.00 94.19 260 HIS A CA 1
ATOM 2060 C C . HIS A 1 260 ? 16.320 -9.899 -0.735 1.00 94.19 260 HIS A C 1
ATOM 2062 O O . HIS A 1 260 ? 16.324 -9.054 -1.631 1.00 94.19 260 HIS A O 1
ATOM 2068 N N . LYS A 1 261 ? 16.269 -9.559 0.555 1.00 90.31 261 LYS A N 1
ATOM 2069 C CA . LYS A 1 261 ? 16.154 -8.167 1.012 1.00 90.31 261 LYS A CA 1
ATOM 2070 C C . LYS A 1 261 ? 17.257 -7.252 0.455 1.00 90.31 261 LYS A C 1
ATOM 2072 O O . LYS A 1 261 ? 16.985 -6.085 0.210 1.00 90.31 261 LYS A O 1
ATOM 2077 N N . ASP A 1 262 ? 18.453 -7.782 0.206 1.00 86.25 262 ASP A N 1
ATOM 2078 C CA . ASP A 1 262 ? 19.610 -7.009 -0.273 1.00 86.25 262 ASP A CA 1
ATOM 2079 C C . ASP A 1 262 ? 19.530 -6.625 -1.763 1.00 86.25 262 ASP A C 1
ATOM 2081 O O . ASP A 1 262 ? 20.251 -5.735 -2.225 1.00 86.25 262 ASP A O 1
ATOM 2085 N N . LEU A 1 263 ? 18.640 -7.274 -2.526 1.00 84.75 263 LEU A N 1
ATOM 2086 C CA . LEU A 1 263 ? 18.433 -6.998 -3.952 1.00 84.75 263 LEU A CA 1
ATOM 2087 C C . LEU A 1 263 ? 17.422 -5.866 -4.216 1.00 84.75 263 LEU A C 1
ATOM 2089 O O . LEU A 1 263 ? 17.303 -5.427 -5.363 1.00 84.75 263 LEU A O 1
ATOM 2093 N N . PHE A 1 264 ? 16.690 -5.405 -3.193 1.00 80.44 264 PHE A N 1
ATOM 2094 C CA . PHE A 1 264 ? 15.569 -4.459 -3.308 1.00 80.44 264 PHE A CA 1
ATOM 2095 C C . PHE A 1 264 ? 15.810 -3.119 -2.615 1.00 80.44 264 PHE A C 1
ATOM 2097 O O . PHE A 1 264 ? 15.366 -2.093 -3.186 1.00 80.44 264 PHE A O 1
#

Organism: Pichia sorbitophila (strain ATCC MYA-4447 / BCRC 22081 / CBS 7064 / NBRC 10061 / NRRL Y-12695) (NCBI:txid559304)

Secondary structure (DSSP, 8-state):
-----------PPP--------------------------------HHHHHHHHHHHHHHHHHHHHHHHHHHHHHHHHHHHHHHHHHHHHHHHHHHHHHHHHHHHHHHHHHHHHHHHHHHHHHHHHHHTSPP-PPPHHHHHHHHHTTTS-HHHHHHHHHHS-HHHHHHHHHHHHHHHHHHHHHSPPPPPPPPPHHHHHHHHH----SS-HHHHHHHHHHHHHHS-HHHHHTTSPPHHHHHHHHHHHHHHHHHHHHHHHH-GGG-

Radius of gyration: 48.91 Å; chains: 1; bounding box: 122×29×136 Å

InterPro domains:
  IPR009071 High mobility group box domain [PF09011] (186-243)
  IPR009071 High mobility group box domain [PS50118] (188-250)
  IPR009071 High mobility group box domain [SM00398] (130-182)
  IPR009071 High mobility group box domain [SM00398] (187-251)
  IPR036910 High mobility group box domain superfamily [G3DSA:1.10.30.10] (183-262)
  IPR036910 High mobility group box domain superfamily [SSF47095] (117-178)
  IPR036910 High mobility group box domain superfamily [SSF47095] (184-252)

=== Feature glossary ===
The record interleaves many kinds of information about one protein. Here is each kind framed as the question it answers.

Q: Are the domains correctly placed relative to each other?
A: Predicted aligned error is AlphaFold's pairwise confidence. Unlike pLDDT (per-residue), PAE is per-residue-pair and captures whether two parts of the structure are correctly placed relative to each other. Units are ångströms of expected positional error.

Q: Which residues are in helices, strands, or loops?
A: Eight-state secondary structure (DSSP): H is the canonical α-helix, G the tighter 3₁₀-helix, I the wider π-helix; E/B are β-structure, T and S are turns and bends, and '-' is everything else. DSSP derives these from the pattern of main-chain N–H···O=C hydrogen bonds, not from the sequence.

Q: What if only a Cα trace is available?
A: P-SEA three-state annotation labels each residue as helix, strand, or coil based purely on the geometry of the Cα trace. It serves as a fallback when the full backbone (and thus DSSP) is unavailable.

Q: What are the backbone torsion angles?
A: φ (phi) and ψ (psi) are the two rotatable backbone dihedrals per residue: φ is the C(i-1)–N–Cα–C torsion, ψ is the N–Cα–C–N(i+1) torsion, both in degrees on (−180°, 180°]. α-helical residues cluster near (−60°, −45°); β-strand residues near (−120°, +130°). A Ramachandran plot is simply a scatter of (φ, ψ) for every residue.

Q: What known structures does this most resemble?
A: Structural nearest neighbors (via Foldseek easy-search vs the PDB). Reported per hit: target PDB id, E-value, and alignment TM-score. A TM-score above ~0.5 is the conventional threshold for 'same fold'.

Q: What family and function is it annotated with?
A: Database cross-references. InterPro integrates a dozen domain/family signature databases into unified entries with residue-range hits. GO terms attach function/process/location labels with evidence codes. CATH codes position the fold in a four-level structural taxonomy. Organism is the NCBI-taxonomy species name.

Q: Which residues are buried vs exposed?
A: Solvent accessibility: the surface area of each residue that a 1.4 Å water probe can touch, in Å². When only backbone atoms are present the absolute values are lower than full-atom SASA (side chains contribute most of the area) and are flagged as backbone-only.

Q: What do the diagnostic plots show?
A: Three diagnostic plots accompany the record. The Cα contact map visualizes the tertiary structure as a 2D adjacency matrix (8 Å cutoff, sequence-local contacts suppressed). The Ramachandran plot shows the distribution of backbone (φ, ψ) torsions, with points in the α and β basins reflecting secondary structure content. The PAE plot shows AlphaFold's inter-residue confidence as a color matrix.

Q: What is the amino-acid chain?
A: The amino-acid sequence is the protein's primary structure: the linear order of residues from the N-terminus to the C-terminus, written in one-letter code. Everything else here — the 3D coordinates, the secondary structure, the domain annotations — is ultimately a consequence of this string.

Q: What do the rendered images show?
A: The six renders are orthographic views along the three Cartesian axes in both directions. Representation (cartoon, sticks, or surface) and color scheme (sequence-rainbow or by-chain) vary across proteins so the training set covers all the common visualization conventions.

Q: Where is each backbone atom in 3D?
A: The mmCIF table is the protein's shape written out atom by atom. For each backbone N, Cα, C, and carbonyl O, it records an (x, y, z) coordinate triple in Å plus the residue type, chain letter, and residue number.

Q: How mobile is each atom in the crystal?
A: For experimental (PDB) structures, the B-factor (temperature factor) quantifies the positional spread of each atom in the crystal — a combination of thermal vibration and static disorder — in units of Å². High B-factors mark flexible loops or poorly resolved regions; low B-factors mark the rigid, well-ordered core.

Q: How big and how compact is the whole molecule?
A: Three whole-structure scalars: the radius of gyration (RMS distance of Cα from centroid, in Å), the count of Cα–Cα contacts (pairs closer than 8 Å and separated by more than four residues in sequence — i.e. tertiary, not local, contacts), and the bounding-box dimensions. Together they distinguish compact globular folds from extended fibres or disordered chains.

Q: What does the local fold look like, residue by residue?
A: A 3Di character summarizes, for each residue, the relative orientation of the Cα frame of its nearest spatial neighbor. Because it encodes fold topology rather than chemistry, 3Di alignments detect remote structural similarity that sequence alignment misses.

Q: How confident is the AlphaFold model at each residue?
A: For AlphaFold models, the B-factor field carries pLDDT — the model's own estimate of local accuracy on a 0–100 scale. Regions with pLDDT<50 should be treated as essentially unmodeled; they often correspond to intrinsically disordered segments.